Protein AF-A0A5N5J710-F1 (afdb_monomer_lite)

Foldseek 3Di:
DAEEEFEPQAAWDDPDDDDPDPTQHDLNVLLQLVVQQDAQYEYEYEDQDPVPGDDPPRRGDHNYDYHYAYDDPPDPCRVVVRQVVCVVVVNPDHRYYHPRDDDPDPDDDDPPQVPPLVPDLPAFDEAEDLAQEFHPVSVVVCVVVVHPGGPHYSNQSSVLQVVCVVVADSPDPNGRYFYYYSNRHTDDD

pLDDT: mean 79.2, std 17.06, range [38.62, 97.88]

Secondary structure (DSSP, 8-state):
-EEEEEETTT--S-SS--SS-S----HHHHHHHHHHTSSSEEEEEEES-GGG---TTS---TT-EEEEEE--TT-SSHHHHHHHHHHHTT----SEEE-------TT-----THHHHHS-TT----EEE--SBSSHHHHHHHHHHT-SS-SB-HHHHHHHHHHHHHH--TTSTTSSS-EEETTS-B---

Sequence (189 aa):
MTNVLITGANRGASLVPMSDAANLTGLGRGFTEAFLARPNHTVIAAVRDPSAASFSSLPVATGTRLVVVKTDSTSATDAFEAVKTLQDDGITKLDIVIANAATNKINERVDAIKRAGDDGCWLTAFVVDPGFIQTDMGQVGADFLGIEKPPVLVKDAVAGILKMVDRASRTTEEGTHGFFRYTGERIMF

Radius of gyration: 16.88 Å; chains: 1; bounding box: 43×40×45 Å

Structure (mmCIF, N/CA/C/O backbone):
data_AF-A0A5N5J710-F1
#
_entry.id   AF-A0A5N5J710-F1
#
loop_
_atom_site.group_PDB
_atom_site.id
_atom_site.type_symbol
_atom_site.label_atom_id
_atom_site.label_alt_id
_atom_site.label_comp_id
_atom_site.label_asym_id
_atom_site.label_entity_id
_atom_site.label_seq_id
_atom_site.pdbx_PDB_ins_code
_atom_site.Cartn_x
_atom_site.Cartn_y
_atom_site.Cartn_z
_atom_site.occupancy
_atom_site.B_iso_or_equiv
_atom_site.auth_seq_id
_atom_site.auth_comp_id
_atom_site.auth_asym_id
_atom_site.auth_atom_id
_atom_site.pdbx_PDB_model_num
ATOM 1 N N . MET A 1 1 ? -15.098 -5.922 8.909 1.00 89.25 1 MET A N 1
ATOM 2 C CA . MET A 1 1 ? -14.381 -4.741 8.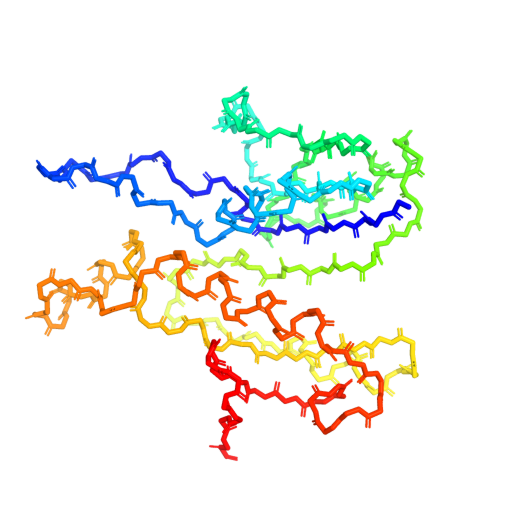398 1.00 89.25 1 MET A CA 1
ATOM 3 C C . MET A 1 1 ? -12.899 -5.034 8.520 1.00 89.25 1 MET A C 1
ATOM 5 O O . MET A 1 1 ? -12.478 -5.334 9.632 1.00 89.25 1 MET A O 1
ATOM 9 N N . THR A 1 2 ? -12.163 -5.018 7.411 1.00 95.94 2 THR A N 1
ATOM 10 C CA . THR A 1 2 ? -10.707 -5.248 7.382 1.00 95.94 2 THR A CA 1
ATOM 11 C C . THR A 1 2 ? -9.989 -3.913 7.216 1.00 95.94 2 THR A C 1
ATOM 13 O O . THR A 1 2 ? -10.276 -3.186 6.267 1.00 95.94 2 THR A O 1
ATOM 16 N N . ASN A 1 3 ? -9.067 -3.581 8.115 1.00 96.06 3 ASN A N 1
ATOM 17 C CA . ASN A 1 3 ? -8.318 -2.327 8.100 1.00 96.06 3 ASN A CA 1
ATOM 18 C C . ASN A 1 3 ? -6.945 -2.541 7.452 1.00 96.06 3 ASN A C 1
ATOM 20 O O . ASN A 1 3 ? -6.121 -3.298 7.970 1.00 96.06 3 ASN A O 1
ATOM 24 N N . VAL A 1 4 ? -6.699 -1.869 6.328 1.00 96.44 4 VAL A N 1
ATOM 25 C CA . VAL A 1 4 ? -5.491 -2.048 5.512 1.00 96.44 4 VAL A CA 1
ATOM 26 C C . VAL A 1 4 ? -4.732 -0.733 5.425 1.00 96.44 4 VAL A C 1
ATOM 28 O O . VAL A 1 4 ? -5.239 0.225 4.850 1.00 96.44 4 VAL A O 1
ATOM 31 N N . LEU A 1 5 ? -3.511 -0.688 5.955 1.00 94.81 5 LEU A N 1
ATOM 32 C CA . LEU A 1 5 ? -2.607 0.455 5.827 1.00 94.81 5 LEU A CA 1
ATOM 33 C C . LEU A 1 5 ? -1.643 0.249 4.660 1.00 94.81 5 LEU A C 1
ATOM 35 O O . LEU A 1 5 ? -0.940 -0.757 4.604 1.00 94.81 5 LEU A O 1
ATOM 39 N N . ILE A 1 6 ? -1.569 1.225 3.757 1.00 93.69 6 ILE A N 1
ATOM 40 C CA . ILE A 1 6 ? -0.670 1.208 2.598 1.00 93.69 6 ILE A CA 1
ATOM 41 C C . ILE A 1 6 ? 0.178 2.475 2.630 1.00 93.69 6 ILE A C 1
ATOM 43 O O . ILE A 1 6 ? -0.353 3.584 2.538 1.00 93.69 6 ILE A O 1
ATOM 47 N N . THR A 1 7 ? 1.500 2.330 2.736 1.00 90.31 7 THR A N 1
ATOM 48 C CA . THR A 1 7 ? 2.421 3.475 2.699 1.00 90.31 7 THR A CA 1
ATOM 49 C C . THR A 1 7 ? 2.853 3.810 1.270 1.00 90.31 7 THR A C 1
ATOM 51 O O . THR A 1 7 ? 3.017 2.938 0.411 1.00 90.31 7 THR A O 1
ATOM 54 N N . GLY A 1 8 ? 3.031 5.103 0.982 1.00 85.94 8 GLY A N 1
ATOM 55 C CA . GLY A 1 8 ? 3.387 5.560 -0.365 1.00 85.94 8 GLY A CA 1
ATOM 56 C C . GLY A 1 8 ? 2.234 5.403 -1.362 1.00 85.94 8 GLY A C 1
ATOM 57 O O . GLY A 1 8 ? 2.470 5.187 -2.549 1.00 85.94 8 GLY A O 1
ATOM 58 N N . ALA A 1 9 ? 0.995 5.519 -0.878 1.00 83.19 9 ALA A N 1
ATOM 59 C CA . ALA A 1 9 ? -0.236 5.180 -1.596 1.00 83.19 9 ALA A CA 1
ATOM 60 C C . ALA A 1 9 ? -0.573 6.075 -2.810 1.00 83.19 9 ALA A C 1
ATOM 62 O O . ALA A 1 9 ? -1.519 5.785 -3.531 1.00 83.19 9 ALA A O 1
ATOM 63 N N . ASN A 1 10 ? 0.171 7.163 -3.051 1.00 73.94 10 ASN A N 1
ATOM 64 C CA . ASN A 1 10 ? -0.193 8.197 -4.036 1.00 73.94 10 ASN A CA 1
ATOM 65 C C . ASN A 1 10 ? 0.856 8.463 -5.136 1.00 73.94 10 ASN A C 1
ATOM 67 O O . ASN A 1 10 ? 0.683 9.384 -5.929 1.00 73.94 10 ASN A O 1
ATOM 71 N N . ARG A 1 11 ? 1.963 7.710 -5.236 1.00 66.00 11 ARG A N 1
ATOM 72 C CA . ARG A 1 11 ? 2.860 7.910 -6.396 1.00 66.00 11 ARG A CA 1
ATOM 73 C C . ARG A 1 11 ? 2.144 7.465 -7.680 1.00 66.00 11 ARG A C 1
ATOM 75 O O . ARG A 1 11 ? 1.718 6.317 -7.756 1.00 66.00 11 ARG A O 1
ATOM 82 N N . GLY A 1 12 ? 1.980 8.375 -8.647 1.00 54.59 12 GLY A N 1
ATOM 83 C CA . GLY A 1 12 ? 1.257 8.115 -9.904 1.00 54.59 12 GLY A CA 1
ATOM 84 C C . GLY A 1 12 ? 0.683 9.333 -10.655 1.00 54.59 12 GLY A C 1
ATOM 85 O O . GLY A 1 12 ? -0.070 9.133 -11.600 1.00 54.59 12 GLY A O 1
ATOM 86 N N . ALA A 1 13 ? 1.005 10.578 -10.278 1.00 46.03 13 ALA A N 1
ATOM 87 C CA . ALA A 1 13 ? 0.863 11.737 -11.170 1.00 46.03 13 ALA A CA 1
ATOM 88 C C . ALA A 1 13 ? 2.276 12.157 -11.617 1.00 46.03 13 ALA A C 1
ATOM 90 O O . ALA A 1 13 ? 3.119 12.460 -10.777 1.00 46.03 13 ALA A O 1
ATOM 91 N N . SER A 1 14 ? 2.530 12.045 -12.921 1.00 42.53 14 SER A N 1
ATOM 92 C CA . SER A 1 14 ? 3.841 11.938 -13.583 1.00 42.53 14 SER A CA 1
ATOM 93 C C . SER A 1 14 ? 4.895 13.021 -13.254 1.00 42.53 14 SER A C 1
ATOM 95 O O . SER A 1 14 ? 4.561 14.196 -13.108 1.00 42.53 14 SER A O 1
ATOM 97 N N . LEU A 1 15 ? 6.183 12.629 -13.253 1.00 39.28 15 LEU A N 1
ATOM 98 C CA . LEU A 1 15 ? 7.347 13.524 -13.415 1.00 39.28 15 LEU A CA 1
ATOM 99 C C . LEU A 1 15 ? 8.063 13.386 -14.779 1.00 39.28 15 LEU A C 1
ATOM 101 O O . LEU A 1 15 ? 9.091 14.029 -14.982 1.00 39.28 15 LEU A O 1
ATOM 105 N N . VAL A 1 16 ? 7.538 12.605 -15.733 1.00 38.66 16 VAL A N 1
ATOM 106 C CA . VAL A 1 16 ? 8.089 12.508 -17.099 1.00 38.66 16 VAL A CA 1
ATOM 107 C C . VAL A 1 16 ? 6.969 12.440 -18.154 1.00 38.66 16 VAL A C 1
ATOM 109 O O . VAL A 1 16 ? 6.110 11.555 -18.094 1.00 38.66 16 VAL A O 1
ATOM 112 N N . PRO A 1 17 ? 6.950 13.334 -19.157 1.00 38.62 17 PRO A N 1
ATOM 113 C CA . PRO A 1 17 ? 6.067 13.182 -20.306 1.00 38.62 17 PRO A CA 1
ATOM 114 C C . PRO A 1 17 ? 6.571 12.022 -21.181 1.00 38.62 17 PRO A C 1
ATOM 116 O O . PRO A 1 17 ? 7.600 12.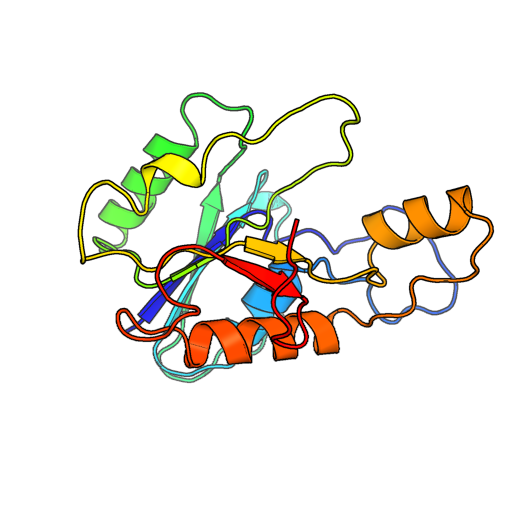142 -21.838 1.00 38.62 17 PRO A O 1
ATOM 119 N N . MET A 1 18 ? 5.855 10.896 -21.194 1.00 44.56 18 MET A N 1
ATOM 120 C CA . MET A 1 18 ? 6.059 9.806 -22.157 1.00 44.56 18 MET A CA 1
ATOM 121 C C . MET A 1 18 ? 4.813 9.646 -23.033 1.00 44.56 18 MET A C 1
ATOM 123 O O . MET A 1 18 ? 3.683 9.792 -22.568 1.00 44.56 18 MET A O 1
ATOM 127 N N . SER A 1 19 ? 5.041 9.385 -24.319 1.00 41.41 19 SER A N 1
ATOM 128 C CA . SER A 1 19 ? 4.077 9.501 -25.419 1.00 41.41 19 SER A CA 1
ATOM 129 C C . SER A 1 19 ? 3.026 8.390 -25.523 1.00 41.41 19 SER A C 1
ATOM 131 O O . SER A 1 19 ? 2.138 8.520 -26.354 1.00 41.41 19 SER A O 1
ATOM 133 N N . ASP A 1 20 ? 3.058 7.362 -24.671 1.00 45.53 20 ASP A N 1
ATOM 134 C CA . ASP A 1 20 ? 2.108 6.236 -24.706 1.00 45.53 20 ASP A CA 1
ATOM 135 C C . ASP A 1 20 ? 1.438 6.027 -23.339 1.00 45.53 20 ASP A C 1
ATOM 137 O O . ASP A 1 20 ? 1.622 5.021 -22.654 1.00 45.53 20 ASP A O 1
ATOM 141 N N . ALA A 1 21 ? 0.675 7.039 -22.918 1.00 42.62 21 ALA A N 1
ATOM 142 C CA . ALA A 1 21 ? 0.003 7.140 -21.627 1.00 42.62 21 ALA A CA 1
ATOM 143 C C . ALA A 1 21 ? -0.981 5.985 -21.332 1.00 42.62 21 ALA A C 1
ATOM 145 O O . ALA A 1 21 ? -2.194 6.111 -21.486 1.00 42.62 21 ALA A O 1
ATOM 146 N N . ALA A 1 22 ? -0.465 4.889 -20.783 1.00 41.59 22 ALA A N 1
ATOM 147 C CA . ALA A 1 22 ? -1.187 4.047 -19.840 1.00 41.59 22 ALA A CA 1
ATOM 148 C C . ALA A 1 22 ? -0.554 4.255 -18.455 1.00 41.59 22 ALA A C 1
ATOM 150 O O . ALA A 1 22 ? 0.338 3.512 -18.065 1.00 41.59 22 ALA A O 1
ATOM 151 N N . ASN A 1 23 ? -0.969 5.337 -17.779 1.00 50.22 23 ASN A N 1
ATOM 152 C CA . ASN A 1 23 ? -0.710 5.704 -16.376 1.00 50.22 23 ASN A CA 1
ATOM 153 C C . ASN A 1 23 ? 0.284 4.796 -15.625 1.00 50.22 23 ASN A C 1
ATOM 155 O O . ASN A 1 23 ? -0.103 3.734 -15.132 1.00 50.22 23 ASN A O 1
ATOM 159 N N . LEU A 1 24 ? 1.540 5.236 -15.472 1.00 51.75 24 LEU A N 1
ATOM 160 C CA . LEU A 1 24 ? 2.498 4.583 -14.575 1.00 51.75 24 LEU A CA 1
ATOM 161 C C . LEU A 1 24 ? 2.084 4.823 -13.116 1.00 51.75 24 LEU A C 1
ATOM 163 O O . LEU A 1 24 ? 2.560 5.715 -12.419 1.00 51.75 24 LEU A O 1
ATOM 167 N N . THR A 1 25 ? 1.133 4.018 -12.663 1.00 64.12 25 THR A N 1
ATOM 168 C CA . THR A 1 25 ? 0.662 3.959 -11.286 1.00 64.12 25 THR A CA 1
ATOM 169 C C . THR A 1 25 ? 1.764 3.358 -10.413 1.00 64.12 25 THR A C 1
ATOM 171 O O . THR A 1 25 ? 2.248 2.261 -10.676 1.00 64.12 25 THR A O 1
ATOM 174 N N . GLY A 1 26 ? 2.185 4.039 -9.348 1.00 81.56 26 GLY A N 1
ATOM 175 C CA . GLY A 1 26 ? 3.086 3.439 -8.365 1.00 81.56 26 GLY A CA 1
ATOM 176 C C . GLY A 1 26 ? 2.414 2.257 -7.661 1.00 81.56 26 GLY A C 1
ATOM 177 O O . GLY A 1 26 ? 1.199 2.259 -7.462 1.00 81.56 26 GLY A O 1
ATOM 178 N N . LEU A 1 27 ? 3.201 1.266 -7.230 1.00 86.75 27 LEU A N 1
ATOM 179 C CA . LEU A 1 27 ? 2.693 0.067 -6.544 1.00 86.75 27 LEU A CA 1
ATOM 180 C C . LEU A 1 27 ? 1.727 0.390 -5.397 1.00 86.75 27 LEU A C 1
ATOM 182 O O . LEU A 1 27 ? 0.668 -0.222 -5.299 1.00 86.75 27 LEU A O 1
ATOM 186 N N . GLY A 1 28 ? 2.055 1.390 -4.572 1.00 89.56 28 GLY A N 1
ATOM 187 C CA . GLY A 1 28 ? 1.202 1.834 -3.467 1.00 89.56 28 GLY A CA 1
ATOM 188 C C . GLY A 1 28 ? -0.206 2.220 -3.920 1.00 89.56 28 GLY A C 1
ATOM 189 O O . GLY A 1 28 ? -1.179 1.774 -3.320 1.00 89.56 28 GLY A O 1
ATOM 190 N N . ARG A 1 29 ? -0.326 2.972 -5.020 1.00 89.69 29 ARG A N 1
ATOM 191 C CA . ARG A 1 29 ? -1.627 3.332 -5.594 1.00 89.69 29 ARG A CA 1
ATOM 192 C C . ARG A 1 29 ? -2.336 2.114 -6.184 1.00 89.69 29 ARG A C 1
ATOM 194 O O . ARG A 1 29 ? -3.534 1.965 -5.971 1.00 89.69 29 ARG A O 1
ATOM 201 N N . GLY A 1 30 ? -1.603 1.212 -6.838 1.00 89.56 30 GLY A N 1
ATOM 202 C CA . GLY A 1 30 ? -2.154 -0.053 -7.333 1.00 89.56 30 GLY A CA 1
ATOM 203 C C . GLY A 1 30 ? -2.751 -0.922 -6.217 1.00 89.56 30 GLY A C 1
ATOM 204 O O . GLY A 1 30 ? -3.840 -1.469 -6.379 1.00 89.56 30 GLY A O 1
ATOM 205 N N . PHE A 1 31 ? -2.100 -0.993 -5.051 1.00 92.62 31 PHE A N 1
ATOM 206 C CA . PHE A 1 31 ? -2.674 -1.651 -3.874 1.00 92.62 31 PHE A CA 1
ATOM 207 C C . PHE A 1 31 ? -3.915 -0.922 -3.356 1.00 92.62 31 PHE A C 1
ATOM 209 O O . PHE A 1 31 ? -4.913 -1.574 -3.055 1.00 92.62 31 PHE A O 1
ATOM 216 N N . THR A 1 32 ? -3.887 0.413 -3.273 1.00 93.25 32 THR A N 1
ATOM 217 C CA . THR A 1 32 ? -5.047 1.205 -2.833 1.00 93.25 32 THR A CA 1
ATOM 218 C C . THR A 1 32 ? -6.257 0.955 -3.730 1.00 93.25 32 THR A C 1
ATOM 220 O O . THR A 1 32 ? -7.332 0.651 -3.221 1.00 93.25 32 THR A O 1
ATOM 223 N N . GLU A 1 33 ? -6.076 0.997 -5.050 1.00 92.31 33 GLU A N 1
ATOM 224 C CA . GLU A 1 33 ? -7.113 0.687 -6.039 1.00 92.31 33 GLU A CA 1
ATOM 225 C C . GLU A 1 33 ? -7.668 -0.731 -5.850 1.00 92.31 33 GLU A C 1
ATOM 227 O O . GLU A 1 33 ? -8.883 -0.927 -5.774 1.00 92.31 33 GLU A O 1
ATOM 232 N N . ALA A 1 34 ? -6.785 -1.720 -5.696 1.00 92.81 34 ALA A N 1
ATOM 233 C CA . ALA A 1 34 ? -7.185 -3.111 -5.537 1.00 92.81 34 ALA A CA 1
ATOM 234 C C . ALA A 1 34 ? -7.969 -3.374 -4.240 1.00 92.81 34 ALA A C 1
ATOM 236 O O . ALA A 1 34 ? -8.928 -4.145 -4.262 1.00 92.81 34 ALA A O 1
ATOM 237 N N . PHE A 1 35 ? -7.600 -2.746 -3.118 1.00 95.50 35 PHE A N 1
ATOM 238 C CA . PHE A 1 35 ? -8.342 -2.898 -1.862 1.00 95.50 35 PHE A CA 1
ATOM 239 C C . PHE A 1 35 ? -9.644 -2.093 -1.835 1.00 95.50 35 PHE A C 1
ATOM 241 O O . PHE A 1 35 ? -10.618 -2.573 -1.260 1.00 95.50 35 PHE A O 1
ATOM 248 N N . LEU A 1 36 ? -9.710 -0.923 -2.483 1.00 95.56 36 LEU A N 1
ATOM 249 C CA . LEU A 1 36 ? -10.962 -0.161 -2.602 1.00 95.56 36 LEU A CA 1
ATOM 250 C C . LEU A 1 36 ? -12.023 -0.920 -3.407 1.00 95.56 36 LEU A C 1
ATOM 252 O O . LEU A 1 36 ? -13.211 -0.832 -3.096 1.00 95.56 36 LEU A O 1
ATOM 256 N N . ALA A 1 37 ? -11.596 -1.723 -4.383 1.00 95.25 37 ALA A N 1
ATOM 257 C CA . ALA A 1 37 ? -12.470 -2.598 -5.157 1.00 95.25 37 ALA A CA 1
ATOM 258 C C . ALA A 1 37 ? -12.977 -3.837 -4.381 1.00 95.25 37 ALA A C 1
ATOM 260 O O . ALA A 1 37 ? -13.844 -4.554 -4.881 1.00 95.25 37 ALA A O 1
ATOM 261 N N . ARG A 1 38 ? -12.474 -4.110 -3.166 1.00 95.50 38 ARG A N 1
ATOM 262 C CA . ARG A 1 38 ? -12.932 -5.221 -2.309 1.00 95.50 38 ARG A CA 1
ATOM 263 C C . ARG A 1 38 ? -13.973 -4.714 -1.302 1.00 95.50 38 ARG A C 1
ATOM 265 O O . ARG A 1 38 ? -13.745 -3.668 -0.702 1.00 95.50 38 ARG A O 1
ATOM 272 N N . PRO A 1 39 ? -15.092 -5.423 -1.058 1.00 97.69 39 PRO A N 1
ATOM 273 C CA . PRO A 1 39 ? -16.131 -4.980 -0.121 1.00 97.69 39 PRO A CA 1
ATOM 274 C C . PRO A 1 39 ? -15.684 -5.083 1.345 1.00 97.69 39 PRO A C 1
ATOM 276 O O . PRO A 1 39 ? -14.865 -5.935 1.679 1.00 97.69 39 PRO A O 1
ATOM 279 N N . ASN A 1 40 ? -16.270 -4.282 2.238 1.00 97.44 40 ASN A N 1
ATOM 280 C CA . ASN A 1 40 ? -16.044 -4.314 3.696 1.00 97.44 40 ASN A CA 1
ATOM 281 C C . ASN A 1 40 ? -14.598 -4.028 4.167 1.00 97.44 40 ASN A C 1
ATOM 283 O O . ASN A 1 40 ? -14.126 -4.649 5.133 1.00 97.44 40 ASN A O 1
ATOM 287 N N . HIS A 1 41 ? -13.910 -3.087 3.515 1.00 97.31 41 HIS A N 1
ATOM 288 C CA . HIS A 1 41 ? -12.558 -2.650 3.880 1.00 97.31 41 HIS A CA 1
ATOM 289 C C . HIS A 1 41 ? -12.508 -1.189 4.358 1.00 97.31 41 HIS A C 1
ATOM 291 O O . HIS A 1 41 ? -13.173 -0.306 3.825 1.00 97.31 41 HIS A O 1
ATOM 297 N N . THR A 1 42 ? -11.641 -0.905 5.325 1.00 97.88 42 THR A N 1
ATOM 298 C CA . THR A 1 42 ? -11.134 0.450 5.559 1.00 97.88 42 THR A CA 1
ATOM 299 C C . THR A 1 42 ? -9.752 0.524 4.927 1.00 97.88 42 THR A C 1
ATOM 301 O O . THR A 1 42 ? -8.808 -0.080 5.439 1.00 97.88 42 THR A O 1
ATOM 304 N N . VAL A 1 43 ? -9.622 1.231 3.806 1.00 97.06 43 VAL A N 1
ATOM 305 C CA . VAL A 1 43 ? -8.332 1.425 3.134 1.00 97.06 43 VAL A CA 1
ATOM 306 C C . VAL A 1 43 ? -7.708 2.707 3.658 1.00 97.06 43 VAL A C 1
ATOM 308 O O . VAL A 1 43 ? -8.278 3.781 3.503 1.00 97.06 43 VAL A O 1
ATOM 311 N N . ILE A 1 44 ? -6.545 2.596 4.287 1.00 96.50 44 ILE A N 1
ATOM 312 C CA . ILE A 1 44 ? -5.804 3.712 4.865 1.00 96.50 44 ILE A CA 1
ATOM 313 C C . ILE A 1 44 ? -4.628 4.021 3.938 1.00 96.50 44 ILE A C 1
ATOM 315 O O . ILE A 1 44 ? -3.641 3.283 3.884 1.00 96.50 44 ILE A O 1
ATOM 319 N N . ALA A 1 45 ? -4.743 5.109 3.183 1.00 94.12 45 ALA A N 1
ATOM 320 C CA . ALA A 1 45 ? -3.719 5.585 2.267 1.00 94.12 45 ALA A CA 1
ATOM 321 C C . ALA A 1 45 ? -2.784 6.564 2.990 1.00 94.12 45 ALA A C 1
ATOM 323 O O . ALA A 1 45 ? -3.129 7.729 3.198 1.00 94.12 45 ALA A O 1
ATOM 324 N N . ALA A 1 46 ? -1.590 6.097 3.357 1.00 92.56 46 ALA A N 1
ATOM 325 C CA . ALA A 1 46 ? -0.558 6.935 3.956 1.00 92.56 46 ALA A CA 1
ATOM 326 C C . ALA A 1 46 ? 0.289 7.621 2.871 1.00 92.56 46 ALA A C 1
ATOM 328 O O . ALA A 1 46 ? 0.933 6.968 2.036 1.00 92.56 46 ALA A O 1
ATOM 329 N N . VAL A 1 47 ? 0.275 8.955 2.878 1.00 90.50 47 VAL A N 1
ATOM 330 C CA . VAL A 1 47 ? 0.866 9.816 1.841 1.00 90.50 47 VAL A CA 1
ATOM 331 C C . VAL A 1 47 ? 1.632 10.983 2.473 1.00 90.50 47 VAL A C 1
ATOM 333 O O . VAL A 1 47 ? 1.249 11.483 3.524 1.00 90.50 47 VAL A O 1
ATOM 336 N N . ARG A 1 48 ? 2.708 11.463 1.836 1.00 87.44 48 ARG A N 1
ATOM 337 C CA . ARG A 1 48 ? 3.519 12.580 2.380 1.00 87.44 48 ARG A CA 1
ATOM 338 C C . ARG A 1 48 ? 2.763 13.909 2.410 1.00 87.44 48 ARG A C 1
ATOM 340 O O . ARG A 1 48 ? 2.901 14.695 3.350 1.00 87.44 48 ARG A O 1
ATOM 347 N N . ASP A 1 49 ? 1.963 14.132 1.373 1.00 86.19 49 ASP A N 1
ATOM 348 C CA . ASP A 1 49 ? 1.118 15.307 1.207 1.00 86.19 49 ASP A CA 1
ATOM 349 C C . ASP A 1 49 ? -0.309 14.868 0.839 1.00 86.19 49 ASP A C 1
ATOM 351 O O . ASP A 1 49 ? -0.559 14.494 -0.312 1.00 86.19 49 ASP A O 1
ATOM 355 N N . PRO A 1 50 ? -1.239 14.870 1.811 1.00 86.75 50 PRO A N 1
ATOM 356 C CA . PRO A 1 50 ? -2.644 14.560 1.568 1.00 86.75 50 PRO A CA 1
ATOM 357 C C . PRO A 1 50 ? -3.334 15.518 0.595 1.00 86.75 50 PRO A C 1
ATOM 359 O O . PRO A 1 50 ? -4.266 15.103 -0.085 1.00 86.75 50 PRO A O 1
ATOM 362 N N . SER A 1 51 ? -2.882 16.774 0.493 1.00 83.25 51 SER A N 1
ATOM 363 C CA . SER A 1 51 ? -3.513 17.773 -0.380 1.00 83.25 51 SER A CA 1
ATOM 364 C C . SER A 1 51 ? -3.245 17.512 -1.866 1.00 83.25 51 SER A C 1
ATOM 366 O O . SER A 1 51 ? -4.084 17.808 -2.713 1.00 83.25 51 SER A O 1
ATOM 368 N N . ALA A 1 52 ? -2.109 16.881 -2.172 1.00 78.00 52 ALA A N 1
ATOM 369 C CA . ALA A 1 52 ? -1.735 16.441 -3.512 1.00 78.00 52 ALA A CA 1
ATOM 370 C C . ALA A 1 52 ? -2.241 15.022 -3.850 1.00 78.00 52 ALA A C 1
ATOM 372 O O . ALA A 1 52 ? -1.940 14.494 -4.925 1.00 78.00 52 ALA A O 1
ATOM 373 N N . ALA A 1 53 ? -2.961 14.363 -2.936 1.00 78.62 53 ALA A N 1
ATOM 374 C CA . ALA A 1 53 ? -3.468 13.015 -3.144 1.00 78.62 53 ALA A CA 1
ATOM 375 C C . ALA A 1 53 ? -4.861 13.018 -3.767 1.00 78.62 53 ALA A C 1
ATOM 377 O O . ALA A 1 53 ? -5.787 13.642 -3.256 1.00 78.62 53 ALA A O 1
ATOM 378 N N . SER A 1 54 ? -5.014 12.291 -4.877 1.00 82.19 54 SER A N 1
ATOM 379 C CA . SER A 1 54 ? -6.282 12.209 -5.601 1.00 82.19 54 SER A CA 1
ATOM 380 C C . SER A 1 54 ? -6.710 10.761 -5.794 1.00 82.19 54 SER A C 1
ATOM 382 O O . SER A 1 54 ? -6.090 9.999 -6.538 1.00 82.19 54 SER A O 1
ATOM 384 N N . PHE A 1 55 ? -7.804 10.413 -5.117 1.00 82.69 55 PHE A N 1
ATOM 385 C CA . PHE A 1 55 ? -8.444 9.096 -5.146 1.00 82.69 55 PHE A CA 1
ATOM 386 C C . PHE A 1 55 ? -9.928 9.169 -5.542 1.00 82.69 55 PHE A C 1
ATOM 388 O O . PHE A 1 55 ? -10.616 8.154 -5.549 1.00 82.69 55 PHE A O 1
ATOM 395 N N . SER A 1 56 ? -10.441 10.363 -5.860 1.00 78.88 56 SER A N 1
ATOM 396 C CA . SER A 1 56 ? -11.874 10.623 -6.071 1.00 78.88 56 SER A CA 1
ATOM 397 C C . SER A 1 56 ? -12.478 9.886 -7.268 1.00 78.88 56 SER A C 1
ATOM 399 O O . SER A 1 56 ? -13.688 9.692 -7.315 1.00 78.88 56 SER A O 1
ATOM 401 N N . SER A 1 57 ? -11.652 9.465 -8.226 1.00 82.00 57 SER A N 1
ATOM 402 C CA . SER A 1 57 ? -12.074 8.701 -9.401 1.00 82.00 57 SER A CA 1
ATOM 403 C C . SER A 1 57 ? -12.030 7.184 -9.209 1.00 82.00 57 SER A C 1
ATOM 405 O O . SER A 1 57 ? -12.392 6.452 -10.130 1.00 82.00 57 SER A O 1
ATOM 407 N N . LEU A 1 58 ? -11.565 6.692 -8.055 1.00 85.06 58 LEU A N 1
ATOM 408 C CA . LEU A 1 58 ? -11.415 5.259 -7.835 1.00 85.06 58 LEU A CA 1
ATOM 409 C C . LEU A 1 58 ? -12.758 4.610 -7.484 1.00 85.06 58 LEU A C 1
ATOM 411 O O . LEU A 1 58 ? -13.493 5.139 -6.647 1.00 85.06 58 LEU A O 1
ATOM 415 N N . PRO A 1 59 ? -13.085 3.447 -8.077 1.00 88.50 59 PRO A N 1
ATOM 416 C CA . PRO A 1 59 ? -14.267 2.700 -7.685 1.00 88.50 59 PRO A CA 1
ATOM 417 C C . PRO A 1 59 ? -14.112 2.207 -6.243 1.00 88.50 59 PRO A C 1
ATOM 419 O O . PRO A 1 59 ? -13.082 1.644 -5.871 1.00 88.50 59 PRO A O 1
ATOM 422 N N . VAL A 1 60 ? -15.160 2.393 -5.443 1.00 95.50 60 VAL A N 1
ATOM 423 C CA . VAL A 1 60 ? -15.216 1.933 -4.053 1.00 95.50 60 VAL A CA 1
ATOM 424 C C . VAL A 1 60 ? -16.342 0.918 -3.922 1.00 95.50 60 VAL A C 1
ATOM 426 O O . VAL A 1 60 ? -17.497 1.207 -4.234 1.00 95.50 60 VAL A O 1
ATOM 429 N N . ALA A 1 61 ? -16.000 -0.292 -3.491 1.00 97.00 61 ALA A N 1
ATOM 430 C CA . ALA A 1 61 ? -16.960 -1.366 -3.294 1.00 97.00 61 ALA A CA 1
ATOM 431 C C . ALA A 1 61 ? -17.872 -1.112 -2.083 1.00 97.00 61 ALA A C 1
ATOM 433 O O . ALA A 1 61 ? -17.586 -0.314 -1.190 1.00 97.00 61 ALA A O 1
ATOM 434 N N . THR A 1 62 ? -18.990 -1.833 -2.028 1.00 97.81 62 THR A N 1
ATOM 435 C CA . THR A 1 62 ? -19.963 -1.712 -0.940 1.00 97.81 62 THR A CA 1
ATOM 436 C C . THR A 1 62 ? -19.332 -1.991 0.425 1.00 97.81 62 THR A C 1
ATOM 438 O O . THR A 1 62 ? -18.600 -2.966 0.607 1.00 97.81 62 THR A O 1
ATOM 441 N N . GLY A 1 63 ? -19.642 -1.134 1.401 1.00 96.88 63 GLY A N 1
ATOM 442 C CA . GLY A 1 63 ? -19.116 -1.250 2.762 1.00 96.88 63 GLY A CA 1
ATOM 443 C C . GLY A 1 63 ? -17.633 -0.895 2.891 1.00 96.88 63 GLY A C 1
ATOM 444 O O . GLY A 1 63 ? -17.072 -1.098 3.965 1.00 96.88 63 GLY A O 1
ATOM 445 N N . THR A 1 64 ? -17.002 -0.379 1.832 1.00 97.81 64 THR A N 1
ATOM 446 C CA . THR A 1 64 ? -15.600 0.044 1.835 1.00 97.81 64 THR A CA 1
ATOM 447 C C . THR A 1 64 ? -15.483 1.558 1.899 1.00 97.81 64 THR A C 1
ATOM 449 O O . THR A 1 64 ? -16.307 2.279 1.339 1.00 97.81 64 THR A O 1
ATOM 452 N N . ARG A 1 65 ? -14.462 2.055 2.601 1.00 95.88 65 ARG A N 1
ATOM 453 C CA . ARG A 1 65 ? -14.134 3.484 2.640 1.00 95.88 65 ARG A CA 1
ATOM 454 C C . ARG A 1 65 ? -12.633 3.719 2.553 1.00 95.88 65 ARG A C 1
ATOM 456 O O . ARG A 1 65 ? -11.839 2.848 2.908 1.00 95.88 65 ARG A O 1
ATOM 463 N N . LEU A 1 66 ? -12.275 4.924 2.129 1.00 95.25 66 LEU A N 1
ATOM 464 C CA . LEU A 1 66 ? -10.908 5.424 2.101 1.00 95.25 66 LEU A CA 1
ATOM 465 C C . LEU A 1 66 ? -10.680 6.399 3.261 1.00 95.25 66 LEU A C 1
ATOM 467 O O . LEU A 1 66 ? -11.486 7.301 3.470 1.00 95.25 66 LEU A O 1
ATOM 471 N N . VAL A 1 67 ? -9.556 6.253 3.955 1.00 94.81 67 VAL A N 1
ATOM 472 C CA . VAL A 1 67 ? -9.025 7.220 4.922 1.00 94.81 67 VAL A CA 1
ATOM 473 C C . VAL A 1 67 ? -7.637 7.626 4.442 1.00 94.81 67 VAL A C 1
ATOM 475 O O . VAL A 1 67 ? -6.791 6.770 4.195 1.00 94.81 67 VAL A O 1
ATOM 478 N N . VAL A 1 68 ? -7.388 8.923 4.275 1.00 93.56 68 VAL A N 1
ATOM 479 C CA . VAL A 1 68 ? -6.072 9.432 3.864 1.00 93.56 68 VAL A CA 1
ATOM 480 C C . VAL A 1 68 ? -5.379 10.005 5.089 1.00 93.56 68 VAL A C 1
ATOM 482 O O . VAL A 1 68 ? -5.940 10.862 5.766 1.00 93.56 68 VAL A O 1
ATOM 485 N N . VAL A 1 69 ? -4.161 9.545 5.364 1.00 93.38 69 VAL A N 1
ATOM 486 C CA . VAL A 1 69 ? -3.353 10.031 6.488 1.00 93.38 69 VAL A CA 1
ATOM 487 C C . VAL A 1 69 ? -2.017 10.555 5.995 1.00 93.38 69 VAL A C 1
ATOM 489 O O . VAL A 1 69 ? -1.437 10.043 5.031 1.00 93.38 69 VAL A O 1
ATOM 492 N N . LYS A 1 70 ? -1.517 11.591 6.667 1.00 91.69 70 LYS A N 1
ATOM 493 C CA . LYS A 1 70 ? -0.174 12.094 6.413 1.00 91.69 70 LYS A CA 1
ATOM 494 C C . LYS A 1 70 ? 0.843 11.120 7.000 1.00 91.69 70 LYS A C 1
ATOM 496 O O . LYS A 1 70 ? 0.740 10.736 8.161 1.00 91.69 70 LYS A O 1
ATOM 501 N N . THR A 1 71 ? 1.836 10.732 6.214 1.00 86.56 71 THR A N 1
ATOM 502 C CA . THR A 1 71 ? 3.026 10.051 6.724 1.00 86.56 71 THR A CA 1
ATOM 503 C C . THR A 1 71 ? 4.224 10.358 5.840 1.00 86.56 71 THR A C 1
ATOM 505 O O . THR A 1 71 ? 4.237 10.010 4.656 1.00 86.56 71 THR A O 1
ATOM 508 N N . ASP A 1 72 ? 5.251 10.962 6.429 1.00 82.75 72 ASP A N 1
ATOM 509 C CA . ASP A 1 72 ? 6.603 10.995 5.888 1.00 82.75 72 ASP A CA 1
ATOM 510 C C . ASP A 1 72 ? 7.546 10.161 6.763 1.00 82.75 72 ASP A C 1
ATOM 512 O O . ASP A 1 72 ? 7.675 10.400 7.962 1.00 82.75 72 ASP A O 1
ATOM 516 N N . SER A 1 73 ? 8.230 9.182 6.164 1.00 77.69 73 SER A N 1
ATOM 517 C CA . SER A 1 73 ? 9.174 8.317 6.878 1.00 77.69 73 SER A CA 1
ATOM 518 C C . SER A 1 73 ? 10.405 9.067 7.390 1.00 77.69 73 SER A C 1
ATOM 520 O O . SER A 1 73 ? 11.137 8.527 8.212 1.00 77.69 73 SER A O 1
ATOM 522 N N . THR A 1 74 ? 10.662 10.287 6.906 1.00 79.19 74 THR A N 1
ATOM 523 C CA . THR A 1 74 ? 11.739 11.137 7.434 1.00 79.19 74 THR A CA 1
ATOM 524 C C . THR A 1 74 ? 11.297 12.012 8.608 1.00 79.19 74 THR A C 1
ATOM 526 O O . THR A 1 74 ? 12.133 12.700 9.189 1.00 79.19 74 THR A O 1
ATOM 529 N N . SER A 1 75 ? 10.005 12.030 8.948 1.00 82.31 75 SER A N 1
ATOM 530 C CA . SER A 1 75 ? 9.472 12.787 10.083 1.00 82.31 75 SER A CA 1
ATOM 531 C C . SER A 1 75 ? 9.485 11.945 11.358 1.00 82.31 75 SER A C 1
ATOM 533 O O . SER A 1 75 ? 9.081 10.784 11.359 1.00 82.31 75 SER A O 1
ATOM 535 N N . ALA A 1 76 ? 9.908 12.547 12.470 1.00 82.75 76 ALA A N 1
ATOM 536 C CA . ALA A 1 76 ? 9.909 11.893 13.778 1.00 82.75 76 ALA A CA 1
ATOM 537 C C . ALA A 1 76 ? 8.508 11.803 14.416 1.00 82.75 76 ALA A C 1
ATOM 539 O O . ALA A 1 76 ? 8.319 11.035 15.358 1.00 82.75 76 ALA A O 1
ATOM 540 N N . THR A 1 77 ? 7.536 12.588 13.936 1.00 87.94 77 THR A N 1
ATOM 541 C CA . THR A 1 77 ? 6.218 12.745 14.577 1.00 87.94 77 THR A CA 1
ATOM 542 C C . THR A 1 77 ? 5.068 12.207 13.735 1.00 87.94 77 THR A C 1
ATOM 544 O O . THR A 1 77 ? 4.093 11.718 14.303 1.00 87.94 77 THR A O 1
ATOM 547 N N . ASP A 1 78 ? 5.191 12.223 12.404 1.00 87.62 78 ASP A N 1
ATOM 548 C CA . ASP A 1 78 ? 4.090 11.901 11.485 1.00 87.62 78 ASP A CA 1
ATOM 549 C C . ASP A 1 78 ? 3.455 10.532 11.762 1.00 87.62 78 ASP A C 1
ATOM 551 O O . ASP A 1 78 ? 2.237 10.395 11.709 1.00 87.62 78 ASP A O 1
ATOM 555 N N . ALA A 1 79 ? 4.258 9.511 12.081 1.00 85.94 79 ALA A N 1
ATOM 556 C CA . ALA A 1 79 ? 3.734 8.178 12.378 1.00 85.94 79 ALA A CA 1
ATOM 557 C C . ALA A 1 79 ? 2.839 8.171 13.631 1.00 85.94 79 ALA A C 1
ATOM 559 O O . ALA A 1 79 ? 1.788 7.531 13.636 1.00 85.94 79 ALA A O 1
ATOM 560 N N . PHE A 1 80 ? 3.224 8.906 14.679 1.00 87.00 80 PHE A N 1
ATOM 561 C CA . PHE A 1 80 ? 2.440 9.016 15.912 1.00 87.00 80 PHE A CA 1
ATOM 562 C C . PHE A 1 80 ? 1.162 9.830 15.696 1.00 87.00 80 PHE A C 1
ATOM 564 O O . PHE A 1 80 ? 0.097 9.452 16.182 1.00 87.00 80 PHE A O 1
ATOM 571 N N . GLU A 1 81 ? 1.251 10.919 14.932 1.00 92.06 81 GLU A N 1
ATOM 572 C CA . GLU A 1 81 ? 0.091 11.735 14.567 1.00 92.06 81 GLU A CA 1
ATOM 573 C C . GLU A 1 81 ? -0.897 10.949 13.701 1.00 92.06 81 GLU A C 1
ATOM 575 O O . GLU A 1 81 ? -2.095 10.975 13.974 1.00 92.06 81 GLU A O 1
ATOM 580 N N . ALA A 1 82 ? -0.407 10.169 12.731 1.00 89.69 82 ALA A N 1
ATOM 581 C CA . ALA A 1 82 ? -1.235 9.293 11.911 1.00 89.69 82 ALA A CA 1
ATOM 582 C C . ALA A 1 82 ? -1.972 8.251 12.761 1.00 89.69 82 ALA A C 1
ATOM 584 O O . ALA A 1 82 ? -3.170 8.055 12.577 1.00 89.69 82 ALA A O 1
ATOM 585 N N . VAL A 1 83 ? -1.293 7.619 13.728 1.00 90.38 83 VAL A N 1
ATOM 586 C CA . VAL A 1 83 ? -1.939 6.688 14.670 1.00 90.38 83 VAL A CA 1
ATOM 587 C C . VAL A 1 83 ? -3.052 7.383 15.449 1.00 90.38 83 VAL A C 1
ATOM 589 O O . VAL A 1 83 ? -4.143 6.827 15.560 1.00 90.38 83 VAL A O 1
ATOM 592 N N . LYS A 1 84 ? -2.815 8.604 15.939 1.00 92.38 84 LYS A N 1
ATOM 593 C CA . LYS A 1 84 ? -3.839 9.380 16.644 1.00 92.38 84 LYS A CA 1
ATOM 594 C C . LYS A 1 84 ? -5.040 9.682 15.742 1.00 92.38 84 LYS A C 1
ATOM 596 O O . LYS A 1 84 ? -6.169 9.428 16.140 1.00 92.38 84 LYS A O 1
ATOM 601 N N . THR A 1 85 ? -4.807 10.137 14.510 1.00 93.12 85 THR A N 1
ATOM 602 C CA . THR A 1 85 ? -5.880 10.370 13.528 1.00 93.12 85 THR A CA 1
ATOM 603 C C . THR A 1 85 ? -6.704 9.109 13.268 1.00 93.12 85 THR A C 1
ATOM 605 O O . THR A 1 85 ? -7.926 9.181 13.190 1.00 93.12 85 THR A O 1
ATOM 608 N N . LEU A 1 86 ? -6.059 7.943 13.162 1.00 93.62 86 LEU A N 1
ATOM 609 C CA . LEU A 1 86 ? -6.759 6.671 12.976 1.00 93.62 86 LEU A CA 1
ATOM 610 C C . LEU A 1 86 ? -7.601 6.295 14.200 1.00 93.62 86 LEU A C 1
ATOM 612 O O . LEU A 1 86 ? -8.742 5.864 14.043 1.00 93.62 86 LEU A O 1
ATOM 616 N N . GLN A 1 87 ? -7.073 6.490 15.409 1.00 93.44 87 GLN A N 1
ATOM 617 C CA . GLN A 1 87 ? -7.814 6.249 16.648 1.00 93.44 87 GLN A CA 1
ATOM 618 C C . GLN A 1 87 ? -9.042 7.158 16.764 1.00 93.44 87 GLN A C 1
ATOM 620 O O . GLN A 1 87 ? -10.117 6.672 17.115 1.00 93.44 87 GLN A O 1
ATOM 625 N N . ASP A 1 88 ? -8.900 8.438 16.410 1.00 94.12 88 ASP A N 1
ATOM 626 C CA . ASP A 1 88 ? -9.997 9.410 16.393 1.00 94.12 88 ASP A CA 1
ATOM 627 C C . ASP A 1 88 ? -11.080 9.038 15.349 1.00 94.12 88 ASP A C 1
ATOM 629 O O . ASP A 1 88 ? -12.263 9.275 15.585 1.00 94.12 88 ASP A O 1
ATOM 633 N N . ASP A 1 89 ? -10.710 8.370 14.244 1.00 92.56 89 ASP A N 1
ATOM 634 C CA . ASP A 1 89 ? -11.638 7.785 13.247 1.00 92.56 89 ASP A CA 1
ATOM 635 C C . ASP A 1 89 ? -12.214 6.410 13.674 1.00 92.56 89 ASP A C 1
ATOM 637 O O . ASP A 1 89 ? -12.862 5.706 12.894 1.00 92.56 89 ASP A O 1
ATOM 641 N N . GLY A 1 90 ? -11.967 5.980 14.916 1.00 93.56 90 GLY A N 1
ATOM 642 C CA . GLY A 1 90 ? -12.449 4.708 15.466 1.00 93.56 90 GLY A CA 1
ATOM 643 C C . GLY A 1 90 ? -11.677 3.471 14.989 1.00 93.56 90 GLY A C 1
ATOM 644 O O . GLY A 1 90 ? -12.116 2.338 15.207 1.00 93.56 90 GLY A O 1
ATOM 645 N N . ILE A 1 91 ? -10.523 3.652 14.344 1.00 93.81 91 ILE A N 1
ATOM 646 C CA . ILE A 1 91 ? -9.653 2.573 13.871 1.00 93.81 91 ILE A CA 1
ATOM 647 C C . ILE A 1 91 ? -8.635 2.250 14.970 1.00 93.81 91 ILE A C 1
ATOM 649 O O . ILE A 1 91 ? -7.610 2.909 15.124 1.00 93.81 91 ILE A O 1
ATOM 653 N N . THR A 1 92 ? -8.904 1.193 15.734 1.00 91.75 92 THR A N 1
ATOM 654 C CA . THR A 1 92 ? -8.069 0.775 16.878 1.00 91.75 92 THR A CA 1
ATOM 655 C C . THR A 1 92 ? -7.143 -0.403 16.579 1.00 91.75 92 THR A C 1
ATOM 657 O O . THR A 1 92 ? -6.321 -0.772 17.415 1.00 91.75 92 THR A O 1
ATOM 660 N N . LYS A 1 93 ? -7.257 -0.996 15.386 1.00 91.25 93 LYS A N 1
ATOM 661 C CA . LYS A 1 93 ? -6.397 -2.086 14.912 1.00 91.25 93 LYS A CA 1
ATOM 662 C C . LYS A 1 93 ? -6.130 -1.975 13.415 1.00 91.25 93 LYS A C 1
ATOM 664 O O . LYS A 1 93 ? -6.985 -1.492 12.668 1.00 91.25 93 LYS A O 1
ATOM 669 N N . LEU A 1 94 ? -4.987 -2.497 12.986 1.00 90.75 94 LEU A N 1
ATOM 670 C CA . LEU A 1 94 ? -4.657 -2.743 11.584 1.00 90.75 94 LEU A CA 1
ATOM 671 C C . LEU A 1 94 ? -4.618 -4.254 11.364 1.00 90.75 94 LEU A C 1
ATOM 673 O O . LEU A 1 94 ? -4.005 -4.966 12.154 1.00 90.75 94 LEU A O 1
ATOM 677 N N . ASP A 1 95 ? -5.284 -4.732 10.317 1.00 91.62 95 ASP A N 1
ATOM 678 C CA . ASP A 1 95 ? -5.286 -6.152 9.957 1.00 91.62 95 ASP A CA 1
ATOM 679 C C . ASP A 1 95 ? -4.169 -6.459 8.947 1.00 91.62 95 ASP A C 1
ATOM 681 O O . ASP A 1 95 ? -3.557 -7.521 9.001 1.00 91.62 95 ASP A O 1
ATOM 685 N N . ILE A 1 96 ? -3.885 -5.520 8.036 1.00 92.25 96 ILE A N 1
ATOM 686 C CA . ILE A 1 96 ? -2.844 -5.645 7.009 1.00 92.25 96 ILE A CA 1
ATOM 687 C C . ILE A 1 96 ? -2.047 -4.339 6.943 1.00 92.25 96 ILE A C 1
ATOM 689 O O . ILE A 1 96 ? -2.626 -3.251 6.902 1.00 92.25 96 ILE A O 1
ATOM 693 N N . VAL A 1 97 ? -0.717 -4.446 6.879 1.00 91.12 97 VAL A N 1
ATOM 694 C CA . VAL A 1 97 ? 0.187 -3.315 6.633 1.00 91.12 97 VAL A CA 1
ATOM 695 C C . VAL A 1 97 ? 1.070 -3.625 5.429 1.00 91.12 97 VAL A C 1
ATOM 697 O O . VAL A 1 97 ? 1.830 -4.588 5.442 1.00 91.12 97 VAL A O 1
ATOM 700 N N . ILE A 1 98 ? 0.997 -2.784 4.397 1.00 90.62 98 ILE A N 1
ATOM 701 C CA . ILE A 1 98 ? 1.872 -2.831 3.224 1.00 90.62 98 ILE A CA 1
ATOM 702 C C . ILE A 1 98 ? 2.880 -1.687 3.332 1.00 90.62 98 ILE A C 1
ATOM 704 O O . ILE A 1 98 ? 2.594 -0.535 2.986 1.00 90.62 98 ILE A O 1
ATOM 708 N N . ALA A 1 99 ? 4.078 -2.019 3.816 1.00 86.56 99 ALA A N 1
ATOM 709 C CA . ALA A 1 99 ? 5.211 -1.104 3.928 1.00 86.56 99 ALA A CA 1
ATOM 710 C C . ALA A 1 99 ? 5.898 -0.902 2.562 1.00 86.56 99 ALA A C 1
ATOM 712 O O . ALA A 1 99 ? 6.993 -1.395 2.317 1.00 86.56 99 ALA A O 1
ATOM 713 N N . ASN A 1 100 ? 5.222 -0.201 1.650 1.00 83.00 100 ASN A N 1
ATOM 714 C CA . ASN A 1 100 ? 5.665 0.004 0.267 1.00 83.00 100 ASN A CA 1
ATOM 715 C C . ASN A 1 100 ? 6.476 1.300 0.055 1.00 83.00 100 ASN A C 1
ATOM 717 O O . ASN A 1 100 ? 7.230 1.402 -0.911 1.00 83.00 100 ASN A O 1
ATOM 721 N N . ALA A 1 101 ? 6.315 2.317 0.908 1.00 76.50 101 ALA A N 1
ATOM 722 C CA . ALA A 1 101 ? 6.993 3.600 0.734 1.00 76.50 101 ALA A CA 1
ATOM 723 C C . ALA A 1 101 ? 8.523 3.444 0.712 1.00 76.50 101 ALA A C 1
ATOM 725 O O . ALA A 1 101 ? 9.136 3.101 1.718 1.00 76.50 101 ALA A O 1
ATOM 726 N N . ALA A 1 102 ? 9.132 3.764 -0.430 1.00 73.00 102 ALA A N 1
ATOM 727 C CA . ALA A 1 102 ? 10.577 3.777 -0.611 1.00 73.00 102 ALA A CA 1
ATOM 728 C C . ALA A 1 102 ? 11.005 4.878 -1.595 1.00 73.00 102 ALA A C 1
ATOM 730 O O . ALA A 1 102 ? 10.203 5.437 -2.356 1.00 73.00 102 ALA A O 1
ATOM 731 N N . THR A 1 103 ? 12.294 5.198 -1.585 1.00 64.38 103 THR A N 1
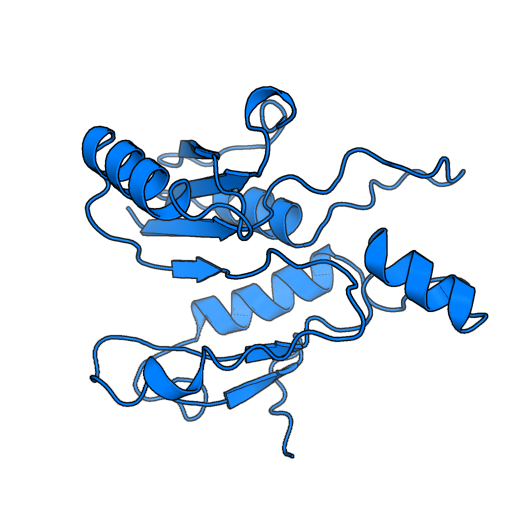ATOM 732 C CA . THR A 1 103 ? 12.954 6.048 -2.585 1.00 64.38 103 THR A CA 1
ATOM 733 C C . THR A 1 103 ? 14.267 5.405 -2.994 1.00 64.38 103 THR A C 1
ATOM 735 O O . THR A 1 103 ? 14.920 4.798 -2.152 1.00 64.38 103 THR A O 1
ATOM 738 N N . ASN A 1 104 ? 14.689 5.594 -4.245 1.00 56.59 104 ASN A N 1
ATOM 739 C CA . ASN A 1 104 ? 16.028 5.214 -4.692 1.00 56.59 104 ASN A CA 1
ATOM 740 C C . ASN A 1 104 ? 17.068 6.097 -3.980 1.00 56.59 104 ASN A C 1
ATOM 742 O O . ASN A 1 104 ? 17.413 7.174 -4.461 1.00 56.59 104 ASN A O 1
ATOM 746 N N . LYS A 1 105 ? 17.538 5.667 -2.809 1.00 52.84 105 LYS A N 1
ATOM 747 C CA . LYS A 1 105 ? 18.712 6.215 -2.126 1.00 52.84 105 LYS A CA 1
ATOM 748 C C . LYS A 1 105 ? 19.720 5.086 -1.984 1.00 52.84 105 LYS A C 1
ATOM 750 O O . LYS A 1 105 ? 19.405 4.038 -1.439 1.00 52.84 105 LYS A O 1
ATOM 755 N N . ILE A 1 106 ? 20.926 5.300 -2.493 1.00 47.59 106 ILE A N 1
ATOM 756 C CA . ILE A 1 106 ? 21.894 4.228 -2.771 1.00 47.59 106 ILE A CA 1
ATOM 757 C C . ILE A 1 106 ? 22.573 3.694 -1.482 1.00 47.59 106 ILE A C 1
ATOM 759 O O . ILE A 1 106 ? 23.328 2.736 -1.549 1.00 47.59 106 ILE A O 1
ATOM 763 N N . ASN A 1 107 ? 22.278 4.238 -0.288 1.00 40.78 107 ASN A N 1
ATOM 764 C CA . ASN A 1 107 ? 23.076 3.989 0.928 1.00 40.78 107 ASN A CA 1
ATOM 765 C C . ASN A 1 107 ? 22.291 3.682 2.225 1.00 40.78 107 ASN A C 1
ATOM 767 O O . ASN A 1 107 ? 22.856 3.825 3.307 1.00 40.78 107 ASN A O 1
ATOM 771 N N . GLU A 1 108 ? 21.026 3.256 2.180 1.00 44.25 108 GLU A N 1
ATOM 772 C CA . GLU A 1 108 ? 20.259 2.974 3.411 1.00 44.25 108 GLU A CA 1
ATOM 773 C C . GLU A 1 108 ? 19.932 1.474 3.545 1.00 44.25 108 GLU A C 1
ATOM 775 O O . GLU A 1 108 ? 19.288 0.880 2.682 1.00 44.25 108 GLU A O 1
ATOM 780 N N . ARG A 1 109 ? 20.402 0.845 4.635 1.00 41.75 109 ARG A N 1
ATOM 781 C CA . ARG A 1 109 ? 20.022 -0.523 5.029 1.00 41.75 109 ARG A CA 1
ATOM 782 C C . ARG A 1 109 ? 18.741 -0.472 5.858 1.00 41.75 109 ARG A C 1
ATOM 784 O O . ARG A 1 109 ? 18.639 0.325 6.785 1.00 41.75 109 ARG A O 1
ATOM 791 N N . VAL A 1 110 ? 17.789 -1.349 5.553 1.00 47.31 110 VAL A N 1
ATOM 792 C CA . VAL A 1 110 ? 16.539 -1.492 6.311 1.00 47.31 110 VAL A CA 1
ATOM 793 C C . VAL A 1 110 ? 16.650 -2.723 7.216 1.00 47.31 110 VAL A C 1
ATOM 795 O O . VAL A 1 110 ? 16.502 -3.845 6.746 1.00 47.31 110 VAL A O 1
ATOM 798 N N . ASP A 1 111 ? 16.887 -2.523 8.516 1.00 47.84 111 ASP A N 1
ATOM 799 C CA . ASP A 1 111 ? 17.054 -3.604 9.515 1.00 47.84 111 ASP A CA 1
ATOM 800 C C . ASP A 1 111 ? 15.754 -3.962 10.283 1.00 47.84 111 ASP A C 1
ATOM 802 O O . ASP A 1 111 ? 15.785 -4.558 11.359 1.00 47.84 111 ASP A O 1
ATOM 806 N N . ALA A 1 112 ? 14.574 -3.619 9.754 1.00 51.06 112 ALA A N 1
ATOM 807 C CA . ALA A 1 112 ? 13.320 -3.656 10.521 1.00 51.06 112 ALA A CA 1
ATOM 808 C C . ALA A 1 112 ? 12.661 -5.047 10.673 1.00 51.06 112 ALA A C 1
ATOM 810 O O . ALA A 1 112 ? 11.911 -5.266 11.621 1.00 51.06 112 ALA A O 1
ATOM 811 N N . ILE A 1 113 ? 12.916 -5.995 9.765 1.00 51.16 113 ILE A N 1
ATOM 812 C CA . ILE A 1 113 ? 12.095 -7.221 9.658 1.00 51.16 113 ILE A CA 1
ATOM 813 C C . ILE A 1 113 ? 12.459 -8.290 10.697 1.00 51.16 113 ILE A C 1
ATOM 815 O O . ILE A 1 113 ? 11.583 -9.043 11.112 1.00 51.16 113 ILE A O 1
ATOM 819 N N . LYS A 1 114 ? 13.707 -8.327 11.187 1.00 46.69 114 LYS A N 1
ATOM 820 C CA . LYS A 1 114 ? 14.132 -9.356 12.155 1.00 46.69 114 LYS A CA 1
ATOM 821 C C . LYS A 1 114 ? 13.358 -9.307 13.479 1.00 46.69 114 LYS A C 1
ATOM 823 O O . LYS A 1 114 ? 13.154 -10.342 14.079 1.00 46.69 114 LYS A O 1
ATOM 828 N N . ARG A 1 115 ? 12.888 -8.136 13.924 1.00 46.81 115 ARG A N 1
ATOM 829 C CA . ARG A 1 115 ? 12.277 -7.988 15.261 1.00 46.81 115 ARG A CA 1
ATOM 830 C C . ARG A 1 115 ? 10.797 -8.369 15.329 1.00 46.81 115 ARG A C 1
ATOM 832 O O . ARG A 1 115 ? 10.305 -8.703 16.393 1.00 46.81 115 ARG A O 1
ATOM 839 N N . ALA A 1 116 ? 10.073 -8.307 14.213 1.00 49.62 116 ALA A N 1
ATOM 840 C CA . ALA A 1 116 ? 8.616 -8.426 14.236 1.00 49.62 116 ALA A CA 1
ATOM 841 C C . ALA A 1 116 ? 8.120 -9.879 14.388 1.00 49.62 116 ALA A C 1
ATOM 843 O O . ALA A 1 116 ? 7.038 -10.097 14.927 1.00 49.62 116 ALA A O 1
ATOM 844 N N . GLY A 1 117 ? 8.900 -10.862 13.924 1.00 49.69 117 GLY A N 1
ATOM 845 C CA . GLY A 1 117 ? 8.557 -12.284 14.032 1.00 49.69 117 GLY A CA 1
ATOM 846 C C . GLY A 1 117 ? 9.087 -12.981 15.292 1.00 49.69 117 GLY A C 1
ATOM 847 O O . GLY A 1 117 ? 8.538 -14.009 15.688 1.00 49.69 117 GLY A O 1
ATOM 848 N N . ASP A 1 118 ? 10.080 -12.390 15.965 1.00 51.62 118 ASP A N 1
ATOM 849 C CA . ASP A 1 118 ? 10.707 -12.957 17.169 1.00 51.62 118 ASP A CA 1
ATOM 850 C C . ASP A 1 118 ? 9.875 -12.713 18.454 1.00 51.62 118 ASP A C 1
ATOM 852 O O . ASP A 1 118 ? 9.990 -13.473 19.416 1.00 51.62 118 ASP A O 1
ATOM 856 N N . ASP A 1 119 ? 8.976 -11.715 18.455 1.00 49.88 119 ASP A N 1
ATOM 857 C CA . ASP A 1 119 ? 8.287 -11.218 19.663 1.00 49.88 119 ASP A CA 1
ATOM 858 C C . ASP A 1 119 ? 6.821 -11.706 19.840 1.00 49.88 119 ASP A C 1
ATOM 860 O O . ASP A 1 119 ? 6.138 -11.303 20.788 1.00 49.88 119 ASP A O 1
ATOM 864 N N . GLY A 1 120 ? 6.306 -12.609 18.988 1.00 52.56 120 GLY A N 1
ATOM 865 C CA . GLY A 1 120 ? 5.076 -13.361 19.297 1.00 52.56 120 GLY A CA 1
ATOM 866 C C . GLY A 1 120 ? 4.231 -13.859 18.117 1.00 52.56 120 GLY A C 1
ATOM 867 O O . GLY A 1 120 ? 4.176 -13.265 17.047 1.00 52.56 120 GLY A O 1
ATOM 868 N N . CYS A 1 121 ? 3.468 -14.932 18.359 1.00 57.31 121 CYS A N 1
ATOM 869 C CA . CYS A 1 121 ? 2.638 -15.676 17.392 1.00 57.31 121 CYS A CA 1
ATOM 870 C C . CYS A 1 121 ? 1.431 -14.905 16.799 1.00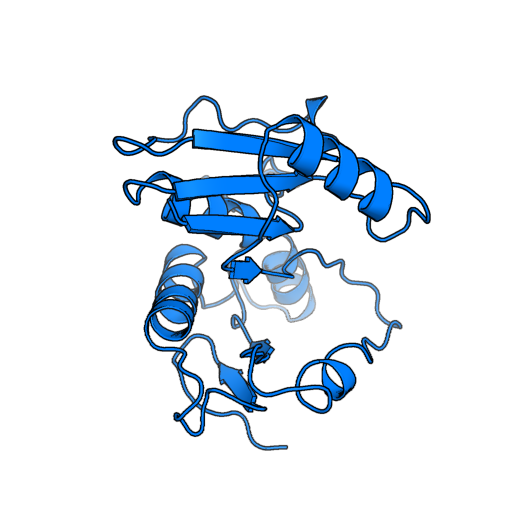 57.31 121 CYS A C 1
ATOM 872 O O . CYS A 1 121 ? 0.502 -15.521 16.262 1.00 57.31 121 CYS A O 1
ATOM 874 N N . TRP A 1 122 ? 1.372 -13.583 16.974 1.00 70.94 122 TRP A N 1
ATOM 875 C CA . TRP A 1 122 ? 0.238 -12.736 16.599 1.00 70.94 122 TRP A CA 1
ATOM 876 C C . TRP A 1 122 ? 0.436 -12.006 15.263 1.00 70.94 122 TRP A C 1
ATOM 878 O O . TRP A 1 122 ? -0.543 -11.501 14.718 1.00 70.94 122 TRP A O 1
ATOM 888 N N . LEU A 1 123 ? 1.657 -11.995 14.716 1.00 72.06 123 LEU A N 1
ATOM 889 C CA . LEU A 1 123 ? 2.006 -11.299 13.479 1.00 72.06 123 LEU A CA 1
ATOM 890 C C . LEU A 1 123 ? 2.582 -12.266 12.434 1.00 72.06 123 LEU A C 1
ATOM 892 O O . LEU A 1 123 ? 3.444 -13.084 12.739 1.00 72.06 123 LEU A O 1
ATOM 896 N N . THR A 1 124 ? 2.130 -12.134 11.186 1.00 75.44 124 THR A N 1
ATOM 897 C CA . THR A 1 124 ? 2.773 -12.742 10.013 1.00 75.44 124 THR A CA 1
ATOM 898 C C . THR A 1 124 ? 3.467 -11.637 9.226 1.00 75.44 124 THR A C 1
ATOM 900 O O . THR A 1 124 ? 2.823 -10.667 8.830 1.00 75.44 124 THR A O 1
ATOM 903 N N . ALA A 1 125 ? 4.773 -11.783 9.003 1.00 78.31 125 ALA A N 1
ATOM 904 C CA . ALA A 1 125 ? 5.585 -10.819 8.272 1.00 78.31 125 ALA A CA 1
ATOM 905 C C . ALA A 1 125 ? 6.483 -11.531 7.253 1.00 78.31 125 ALA A C 1
ATOM 907 O O . ALA A 1 125 ? 7.128 -12.532 7.555 1.00 78.31 125 ALA A O 1
ATOM 908 N N . PHE A 1 126 ? 6.537 -10.995 6.038 1.00 78.12 126 PHE A N 1
ATOM 909 C CA . PHE A 1 126 ? 7.404 -11.483 4.972 1.00 78.12 126 PHE A CA 1
ATOM 910 C C . PHE A 1 126 ? 7.814 -10.328 4.058 1.00 78.12 126 PHE A C 1
ATOM 912 O O . PHE A 1 126 ? 7.168 -9.280 4.014 1.00 78.12 126 PHE A O 1
ATOM 919 N N . VAL A 1 127 ? 8.919 -10.519 3.345 1.00 84.38 127 VAL A N 1
ATOM 920 C CA . VAL A 1 127 ? 9.467 -9.558 2.387 1.00 84.38 127 VAL A CA 1
ATOM 921 C C . VAL A 1 127 ? 9.091 -10.011 0.992 1.00 84.38 127 VAL A C 1
ATOM 923 O O . VAL A 1 127 ? 9.199 -11.198 0.685 1.00 84.38 127 VAL A O 1
ATOM 926 N N . VAL A 1 128 ? 8.697 -9.073 0.133 1.00 87.00 128 VAL A N 1
ATOM 927 C CA . VAL A 1 128 ? 8.417 -9.380 -1.268 1.00 87.00 128 VAL A CA 1
ATOM 928 C C . VAL A 1 128 ? 9.276 -8.536 -2.197 1.00 87.00 128 VAL A C 1
ATOM 930 O O . VAL A 1 128 ? 9.233 -7.312 -2.132 1.00 87.00 128 VAL A O 1
ATOM 933 N N . ASP A 1 129 ? 10.024 -9.198 -3.078 1.00 89.94 129 ASP A N 1
ATOM 934 C CA . ASP A 1 129 ? 10.567 -8.625 -4.306 1.00 89.94 129 ASP A CA 1
ATOM 935 C C . ASP A 1 129 ? 9.412 -8.473 -5.307 1.00 89.94 129 ASP A C 1
ATOM 937 O O . ASP A 1 129 ? 8.902 -9.476 -5.830 1.00 89.94 129 ASP A O 1
ATOM 941 N N . PRO A 1 130 ? 8.968 -7.238 -5.591 1.00 87.62 130 PRO A N 1
ATOM 942 C CA . PRO A 1 130 ? 7.829 -7.009 -6.461 1.00 87.62 130 PRO A CA 1
ATOM 943 C C . PRO A 1 130 ? 8.196 -7.198 -7.950 1.00 87.62 130 PRO A C 1
ATOM 945 O O . PRO A 1 130 ? 7.321 -7.152 -8.813 1.00 87.62 130 PRO A O 1
ATOM 948 N N . GLY A 1 131 ? 9.473 -7.457 -8.256 1.00 89.38 131 GLY A N 1
ATOM 949 C CA . GLY A 1 131 ? 10.014 -7.575 -9.602 1.00 89.38 131 GLY A CA 1
ATOM 950 C C . GLY A 1 131 ? 10.434 -6.230 -10.197 1.00 89.38 131 GLY A C 1
ATOM 951 O O . GLY A 1 131 ? 10.311 -5.168 -9.585 1.00 89.38 131 GLY A O 1
ATOM 952 N N . PHE A 1 132 ? 10.927 -6.274 -11.439 1.00 88.12 132 PHE A N 1
ATOM 953 C CA . PHE A 1 132 ? 11.318 -5.076 -12.177 1.00 88.12 132 PHE A CA 1
ATOM 954 C C . PHE A 1 132 ? 10.109 -4.493 -12.919 1.00 88.12 132 PHE A C 1
ATOM 956 O O . PHE A 1 132 ? 9.757 -4.945 -14.012 1.00 88.12 132 PHE A O 1
ATOM 963 N N . ILE A 1 133 ? 9.436 -3.539 -12.271 1.00 87.88 133 ILE A N 1
ATOM 964 C CA . ILE A 1 133 ? 8.085 -3.096 -12.640 1.00 87.88 133 ILE A CA 1
ATOM 965 C C . ILE A 1 133 ? 8.085 -1.780 -13.408 1.00 87.88 133 ILE A C 1
ATOM 967 O O . ILE A 1 133 ? 8.812 -0.856 -13.054 1.00 87.88 133 ILE A O 1
ATOM 971 N N . GLN A 1 134 ? 7.194 -1.667 -14.394 1.00 86.12 134 GLN A N 1
ATOM 972 C CA . GLN A 1 134 ? 6.897 -0.447 -15.146 1.00 86.12 134 GLN A CA 1
ATOM 973 C C . GLN A 1 134 ? 6.273 0.622 -14.236 1.00 86.12 134 GLN A C 1
ATOM 975 O O . GLN A 1 134 ? 5.061 0.761 -14.125 1.00 86.12 134 GLN A O 1
ATOM 980 N N . THR A 1 135 ? 7.135 1.355 -13.543 1.00 81.88 135 THR A N 1
ATOM 981 C CA . THR A 1 135 ? 6.853 2.525 -12.700 1.00 81.88 135 THR A CA 1
ATOM 982 C C . THR A 1 135 ? 7.917 3.575 -12.999 1.00 81.88 135 THR A C 1
ATOM 984 O O . THR A 1 135 ? 8.951 3.222 -13.560 1.00 81.88 135 THR A O 1
ATOM 987 N N . ASP A 1 136 ? 7.751 4.819 -12.545 1.00 78.81 136 ASP A N 1
ATOM 988 C CA . ASP A 1 136 ? 8.807 5.839 -12.670 1.00 78.81 136 ASP A CA 1
ATOM 989 C C . ASP A 1 136 ? 10.159 5.343 -12.121 1.00 78.81 136 ASP A C 1
ATOM 991 O O . ASP A 1 136 ? 11.201 5.511 -12.747 1.00 78.81 136 ASP A O 1
ATOM 995 N N . MET A 1 137 ? 10.148 4.664 -10.964 1.00 78.62 137 MET A N 1
ATOM 996 C CA . MET A 1 137 ? 11.367 4.109 -10.359 1.00 78.62 137 MET A CA 1
ATOM 997 C C . MET A 1 137 ? 11.969 2.977 -11.191 1.00 78.62 137 MET A C 1
ATOM 999 O O . MET A 1 137 ? 13.190 2.896 -11.315 1.00 78.62 137 MET A O 1
ATOM 1003 N N . GLY A 1 138 ? 11.128 2.105 -11.747 1.00 82.19 138 GLY A N 1
ATOM 1004 C CA . GLY A 1 138 ? 11.592 1.041 -12.626 1.00 82.19 138 GLY A CA 1
ATOM 1005 C C . GLY A 1 138 ? 12.136 1.583 -13.943 1.00 82.19 138 GLY A C 1
ATOM 1006 O O . GLY A 1 138 ? 13.178 1.123 -14.391 1.00 82.19 138 GLY A O 1
ATOM 1007 N N . GLN A 1 139 ? 11.494 2.594 -14.530 1.00 83.19 139 GLN A N 1
ATOM 1008 C CA . GLN A 1 139 ? 11.941 3.188 -15.787 1.00 83.19 139 GLN A CA 1
ATOM 1009 C C . GLN A 1 139 ? 13.294 3.884 -15.627 1.00 83.19 139 GLN A C 1
ATOM 1011 O O . GLN A 1 139 ? 14.181 3.642 -16.431 1.00 83.19 139 GLN A O 1
ATOM 1016 N N . VAL A 1 140 ? 13.514 4.621 -14.529 1.00 80.88 140 VAL A N 1
ATOM 1017 C CA . VAL A 1 140 ? 14.844 5.179 -14.207 1.00 80.88 140 VAL A CA 1
ATOM 1018 C C . VAL A 1 140 ? 15.917 4.083 -14.157 1.00 80.88 140 VAL A C 1
ATOM 1020 O O . VAL A 1 140 ? 17.030 4.275 -14.642 1.00 80.88 140 VAL A O 1
ATOM 1023 N N . GLY A 1 141 ? 15.592 2.919 -13.587 1.00 81.44 141 GLY A N 1
ATOM 1024 C CA . GLY A 1 141 ? 16.488 1.762 -13.602 1.00 81.44 141 GLY A CA 1
ATOM 1025 C C . GLY A 1 141 ? 16.687 1.169 -15.002 1.00 81.44 141 GLY A C 1
ATOM 1026 O O . GLY A 1 141 ? 17.791 0.746 -15.330 1.00 81.44 141 GLY A O 1
ATOM 1027 N N . ALA A 1 142 ? 15.640 1.143 -15.829 1.00 84.00 142 ALA A N 1
ATOM 1028 C CA . ALA A 1 142 ? 15.684 0.598 -17.185 1.00 84.00 142 ALA A CA 1
ATOM 1029 C C . ALA A 1 142 ? 16.558 1.467 -18.092 1.00 84.00 142 ALA A C 1
ATOM 1031 O O . ALA A 1 142 ? 17.468 0.942 -18.731 1.00 84.00 142 ALA A O 1
ATOM 1032 N N . ASP A 1 143 ? 16.376 2.785 -18.028 1.00 82.88 143 ASP A N 1
ATOM 1033 C CA . ASP A 1 143 ? 17.172 3.770 -18.757 1.00 82.88 143 ASP A CA 1
ATOM 1034 C C . ASP A 1 143 ? 18.660 3.660 -18.386 1.00 82.88 143 ASP A C 1
ATOM 1036 O O . ASP A 1 143 ? 19.524 3.649 -19.262 1.00 82.88 143 ASP A O 1
ATOM 1040 N N . PHE A 1 144 ? 18.970 3.499 -17.091 1.00 81.12 144 PHE A N 1
ATOM 1041 C CA . PHE A 1 144 ? 20.344 3.301 -16.616 1.00 81.12 144 PHE A CA 1
ATOM 1042 C C . PHE A 1 144 ? 20.988 2.015 -17.159 1.00 81.12 144 PHE A C 1
ATOM 1044 O O . PHE A 1 144 ? 22.183 1.993 -17.447 1.00 81.12 144 PHE A O 1
ATOM 1051 N N . LEU A 1 145 ? 20.207 0.943 -17.305 1.00 84.00 145 LEU A N 1
ATOM 1052 C CA . LEU A 1 145 ? 20.670 -0.354 -17.807 1.00 84.00 145 LEU A CA 1
ATOM 1053 C C . LEU A 1 145 ? 20.584 -0.484 -19.340 1.00 84.00 145 LEU A C 1
ATOM 1055 O O . LEU A 1 145 ? 20.957 -1.528 -19.873 1.00 84.00 145 LEU A O 1
ATOM 1059 N N . GLY A 1 146 ? 20.093 0.537 -20.051 1.00 88.81 146 GLY A N 1
ATOM 1060 C CA . GLY A 1 146 ? 19.876 0.489 -21.501 1.00 88.81 146 GLY A CA 1
ATOM 1061 C C . GLY A 1 146 ? 18.745 -0.455 -21.932 1.00 88.81 146 GLY A C 1
ATOM 1062 O O . GLY A 1 146 ? 18.780 -0.999 -23.033 1.00 88.81 146 GLY A O 1
ATOM 1063 N N . ILE A 1 147 ? 17.761 -0.683 -21.061 1.00 86.50 147 ILE A N 1
ATOM 1064 C CA . ILE A 1 147 ? 16.582 -1.519 -21.308 1.00 86.50 147 ILE A CA 1
ATOM 1065 C C . ILE A 1 147 ? 15.407 -0.598 -21.661 1.00 86.50 147 ILE A C 1
ATOM 1067 O O . ILE A 1 147 ? 15.164 0.370 -20.952 1.00 86.50 147 ILE A O 1
ATOM 1071 N N . GLU A 1 148 ? 14.646 -0.912 -22.718 1.00 86.38 148 GLU A N 1
ATOM 1072 C CA . GLU A 1 148 ? 13.522 -0.072 -23.185 1.00 86.38 148 GLU A CA 1
ATOM 1073 C C . GLU A 1 148 ? 12.492 0.202 -22.077 1.00 86.38 148 GLU A C 1
ATOM 1075 O O . GLU A 1 148 ? 12.069 1.337 -21.869 1.00 86.38 148 GLU A O 1
ATOM 1080 N N . LYS A 1 149 ? 12.082 -0.847 -21.359 1.00 85.19 149 LYS A N 1
ATOM 1081 C CA . LYS A 1 149 ? 11.122 -0.762 -20.257 1.00 85.19 149 LYS A CA 1
ATOM 1082 C C . LYS A 1 149 ? 11.253 -1.957 -19.319 1.00 85.19 149 LYS A C 1
ATOM 1084 O O . LYS A 1 149 ? 11.623 -3.048 -19.768 1.00 85.19 149 LYS A O 1
ATOM 1089 N N . PRO A 1 150 ? 10.899 -1.804 -18.036 1.00 86.25 150 PRO A N 1
ATOM 1090 C CA . PRO A 1 150 ? 10.822 -2.936 -17.127 1.00 86.25 150 PRO A CA 1
ATOM 1091 C C . PRO A 1 150 ? 9.841 -4.017 -17.635 1.00 86.25 150 PRO A C 1
ATOM 1093 O O . PRO A 1 150 ? 8.805 -3.691 -18.220 1.00 86.25 150 PRO A O 1
ATOM 1096 N N . PRO A 1 151 ? 10.119 -5.313 -17.418 1.00 87.50 151 PRO A N 1
ATOM 1097 C CA . PRO A 1 151 ? 9.311 -6.398 -17.974 1.00 87.50 151 PRO A CA 1
ATOM 1098 C C . PRO A 1 151 ? 7.993 -6.665 -17.228 1.00 87.50 151 PRO A C 1
ATOM 1100 O O . PRO A 1 151 ? 7.111 -7.307 -17.792 1.00 87.50 151 PRO A O 1
ATOM 1103 N N . VAL A 1 152 ? 7.838 -6.219 -15.975 1.00 87.19 152 VAL A N 1
ATOM 1104 C CA . VAL A 1 152 ? 6.661 -6.538 -15.145 1.00 87.19 152 VAL A CA 1
ATOM 1105 C C . VAL A 1 152 ? 5.674 -5.370 -15.128 1.00 87.19 152 VAL A C 1
ATOM 1107 O O . VAL A 1 152 ? 6.057 -4.225 -14.896 1.00 87.19 152 VAL A O 1
ATOM 1110 N N . LEU A 1 153 ? 4.383 -5.641 -15.329 1.00 87.19 153 LEU A N 1
ATOM 1111 C CA . LEU A 1 153 ? 3.337 -4.626 -15.182 1.00 87.19 153 LEU A CA 1
ATOM 1112 C C . LEU A 1 153 ? 2.934 -4.467 -13.713 1.00 87.19 153 LEU A C 1
ATOM 1114 O O . LEU A 1 153 ? 2.883 -5.436 -12.956 1.00 87.19 153 LEU A O 1
ATOM 1118 N N . VAL A 1 154 ? 2.545 -3.251 -13.326 1.00 85.81 154 VAL A N 1
ATOM 1119 C CA . VAL A 1 154 ? 2.067 -2.938 -11.964 1.00 85.81 154 VAL A CA 1
ATOM 1120 C C . VAL A 1 154 ? 0.912 -3.849 -11.556 1.00 85.81 154 VAL A C 1
ATOM 1122 O O . VAL A 1 154 ? 0.927 -4.410 -10.464 1.00 85.81 154 VAL A O 1
ATOM 1125 N N . LYS A 1 155 ? -0.064 -4.052 -12.451 1.00 84.62 155 LYS A N 1
ATOM 1126 C CA . LYS A 1 155 ? -1.231 -4.912 -12.194 1.00 84.62 155 LYS A CA 1
ATOM 1127 C C . LYS A 1 155 ? -0.845 -6.362 -11.876 1.00 84.62 155 LYS A C 1
ATOM 1129 O O . LYS A 1 155 ? -1.485 -6.981 -11.031 1.00 84.62 155 LYS A O 1
ATOM 1134 N N . ASP A 1 156 ? 0.201 -6.884 -12.517 1.00 87.69 156 ASP A N 1
ATOM 1135 C CA . ASP A 1 156 ? 0.613 -8.282 -12.375 1.00 87.69 156 ASP A CA 1
ATOM 1136 C C . ASP A 1 156 ? 1.375 -8.474 -11.060 1.00 87.69 156 ASP A C 1
ATOM 1138 O O . ASP A 1 156 ? 1.100 -9.418 -10.316 1.00 87.69 156 ASP A O 1
ATOM 1142 N N . ALA A 1 157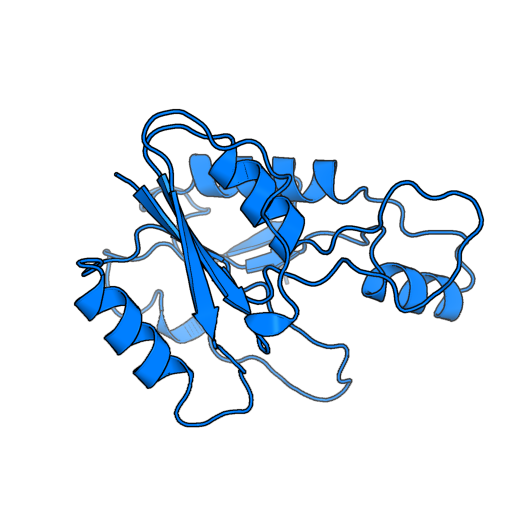 ? 2.253 -7.523 -10.720 1.00 89.81 157 ALA A N 1
ATOM 1143 C CA . ALA A 1 157 ? 2.927 -7.488 -9.426 1.00 89.81 157 ALA A CA 1
ATOM 1144 C C . ALA A 1 157 ? 1.929 -7.352 -8.266 1.00 89.81 157 ALA A C 1
ATOM 1146 O O . ALA A 1 157 ? 1.968 -8.145 -7.326 1.00 89.81 157 ALA A O 1
ATOM 1147 N N . VAL A 1 158 ? 0.988 -6.403 -8.351 1.00 90.44 158 VAL A N 1
ATOM 1148 C CA . VAL A 1 158 ? -0.064 -6.214 -7.339 1.00 90.44 158 VAL A CA 1
ATOM 1149 C C . VAL A 1 158 ? -0.895 -7.486 -7.181 1.00 90.44 158 VAL A C 1
ATOM 1151 O O . VAL A 1 158 ? -1.081 -7.953 -6.060 1.00 90.44 158 VAL A O 1
ATOM 1154 N N . ALA A 1 159 ? -1.354 -8.094 -8.279 1.00 89.75 159 ALA A N 1
ATOM 1155 C CA . ALA A 1 159 ? -2.146 -9.319 -8.221 1.00 89.75 159 ALA A CA 1
ATOM 1156 C C . ALA A 1 159 ? -1.375 -10.495 -7.599 1.00 89.75 159 ALA A C 1
ATOM 1158 O O . ALA A 1 159 ? -1.943 -11.248 -6.807 1.00 89.75 159 ALA A O 1
ATOM 1159 N N . GLY A 1 160 ? -0.094 -10.658 -7.939 1.00 90.69 160 GLY A N 1
ATOM 1160 C CA . GLY A 1 160 ? 0.769 -11.688 -7.360 1.00 90.69 160 GLY A CA 1
ATOM 1161 C C . GLY A 1 160 ? 0.976 -11.503 -5.855 1.00 90.69 160 GLY A C 1
ATOM 1162 O O . GLY A 1 160 ? 0.771 -12.432 -5.075 1.00 90.69 160 GLY A O 1
ATOM 1163 N N . ILE A 1 161 ? 1.264 -10.271 -5.431 1.00 91.56 161 ILE A N 1
ATOM 1164 C CA . ILE A 1 161 ? 1.463 -9.927 -4.018 1.00 91.56 161 ILE A CA 1
ATOM 1165 C C . ILE A 1 161 ? 0.181 -10.114 -3.212 1.00 91.56 161 ILE A C 1
ATOM 1167 O O . ILE A 1 161 ? 0.215 -10.707 -2.137 1.00 91.56 161 ILE A O 1
ATOM 1171 N N . LEU A 1 162 ? -0.964 -9.678 -3.738 1.00 91.75 162 LEU A N 1
ATOM 1172 C CA . LEU A 1 162 ? -2.242 -9.856 -3.054 1.00 91.75 162 LEU A CA 1
ATOM 1173 C C . LEU A 1 162 ? -2.615 -11.329 -2.892 1.00 91.75 162 LEU A C 1
ATOM 1175 O O . LEU A 1 162 ? -3.130 -11.691 -1.844 1.00 91.75 162 LEU A O 1
ATOM 1179 N N . LYS A 1 163 ? -2.287 -12.199 -3.857 1.00 91.12 163 LYS A N 1
ATOM 1180 C CA . LYS A 1 163 ? -2.469 -13.651 -3.682 1.00 91.12 163 LYS A CA 1
ATOM 1181 C C . LYS A 1 163 ? -1.658 -14.195 -2.508 1.00 91.12 163 LYS A C 1
ATOM 1183 O O . LYS A 1 163 ? -2.144 -15.090 -1.824 1.00 91.12 163 LYS A O 1
ATOM 1188 N N . MET A 1 164 ? -0.450 -13.680 -2.282 1.00 87.81 164 MET A N 1
ATOM 1189 C CA . MET A 1 164 ? 0.359 -14.059 -1.121 1.00 87.81 164 MET A CA 1
ATOM 1190 C C . MET A 1 164 ? -0.250 -13.520 0.172 1.00 87.81 164 MET A C 1
ATOM 1192 O O . MET A 1 164 ? -0.426 -14.281 1.113 1.00 87.81 164 MET A O 1
ATOM 1196 N N . VAL A 1 165 ? -0.658 -12.247 0.200 1.00 88.62 165 VAL A N 1
ATOM 1197 C CA . VAL A 1 165 ? -1.340 -11.645 1.361 1.00 88.62 165 VAL A CA 1
ATOM 1198 C C . VAL A 1 165 ? -2.620 -12.409 1.719 1.00 88.62 165 VAL A C 1
ATOM 1200 O O . VAL A 1 165 ? -2.851 -12.688 2.890 1.00 88.62 165 VAL A O 1
ATOM 1203 N N . ASP A 1 166 ? -3.418 -12.803 0.725 1.00 89.50 166 ASP A N 1
ATOM 1204 C CA . ASP A 1 166 ? -4.678 -13.530 0.919 1.00 89.50 166 ASP A CA 1
ATOM 1205 C C . ASP A 1 166 ? -4.459 -14.979 1.412 1.00 89.50 166 ASP A C 1
ATOM 1207 O O . ASP A 1 166 ? -5.350 -15.567 2.026 1.00 89.50 166 ASP A O 1
ATOM 1211 N N . ARG A 1 167 ? -3.286 -15.572 1.142 1.00 83.56 167 ARG A N 1
ATOM 1212 C CA . ARG A 1 167 ? -2.908 -16.934 1.572 1.00 83.56 167 ARG A CA 1
ATOM 1213 C C . ARG A 1 167 ? -2.092 -16.967 2.860 1.00 83.56 167 ARG A C 1
ATOM 1215 O O . ARG A 1 167 ? -2.018 -18.020 3.497 1.00 83.56 167 ARG A O 1
ATOM 1222 N N . ALA A 1 168 ? -1.477 -15.846 3.223 1.00 77.31 168 ALA A N 1
ATOM 1223 C CA . ALA A 1 168 ? -0.582 -15.747 4.357 1.00 77.31 168 ALA A CA 1
ATOM 1224 C C . ALA A 1 168 ? -1.291 -16.209 5.632 1.00 77.31 168 ALA A C 1
ATOM 1226 O O . ALA A 1 168 ? -2.336 -15.692 6.029 1.00 77.31 168 ALA A O 1
ATOM 1227 N N . SER A 1 169 ? -0.714 -17.208 6.290 1.00 71.38 169 SER A N 1
ATOM 1228 C C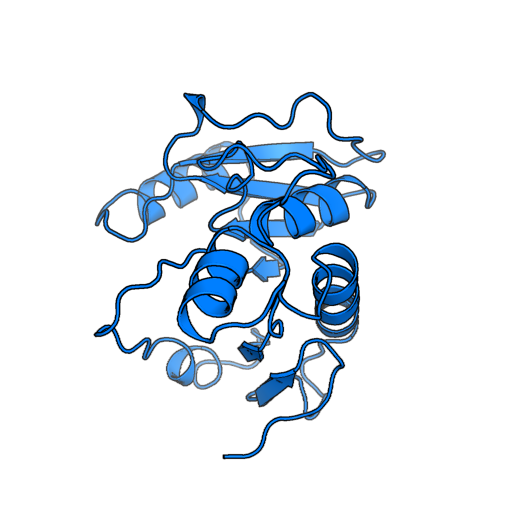A . SER A 1 169 ? -1.228 -17.715 7.555 1.00 71.38 169 SER A CA 1
ATOM 1229 C C . SER A 1 169 ? -0.085 -18.121 8.469 1.00 71.38 169 SER A C 1
ATOM 1231 O O . SER A 1 169 ? 0.966 -18.567 8.009 1.00 71.38 169 SER A O 1
ATOM 1233 N N . ARG A 1 170 ? -0.325 -18.034 9.779 1.00 62.91 170 ARG A N 1
ATOM 1234 C CA . ARG A 1 170 ? 0.648 -18.311 10.852 1.00 62.91 170 ARG A CA 1
ATOM 1235 C C . ARG A 1 170 ? 1.321 -19.691 10.785 1.00 62.91 170 ARG A C 1
ATOM 1237 O O . ARG A 1 170 ? 2.323 -19.901 11.454 1.00 62.91 170 ARG A O 1
ATOM 1244 N N . THR A 1 171 ? 0.756 -20.637 10.036 1.00 55.62 171 THR A N 1
ATOM 1245 C CA . THR A 1 171 ? 1.181 -22.047 9.974 1.00 55.62 171 THR A CA 1
ATOM 1246 C C . THR A 1 171 ? 1.820 -22.443 8.643 1.00 55.62 171 THR A C 1
ATOM 1248 O O . THR A 1 171 ? 2.182 -23.601 8.468 1.00 55.62 171 THR A O 1
ATOM 1251 N N . THR A 1 172 ? 1.923 -21.521 7.687 1.00 54.81 172 THR A N 1
ATOM 1252 C CA . THR A 1 172 ? 2.598 -21.776 6.404 1.00 54.81 172 THR A CA 1
ATOM 1253 C C . THR A 1 172 ? 4.099 -21.516 6.538 1.00 54.81 172 THR A C 1
ATOM 1255 O O . THR A 1 172 ? 4.500 -20.643 7.304 1.00 54.81 172 THR A O 1
ATOM 1258 N N . GLU A 1 173 ? 4.942 -22.221 5.774 1.00 51.09 173 GLU A N 1
ATOM 1259 C CA . GLU A 1 173 ? 6.388 -21.918 5.667 1.00 51.09 173 GLU A CA 1
ATOM 1260 C C . GLU A 1 173 ? 6.657 -20.477 5.174 1.00 51.09 173 GLU A C 1
ATOM 1262 O O . GLU A 1 173 ? 7.741 -19.920 5.369 1.00 51.09 173 GLU A O 1
ATOM 1267 N N . GLU A 1 174 ? 5.643 -19.865 4.555 1.00 49.94 174 GLU A N 1
ATOM 1268 C CA . GLU A 1 174 ? 5.563 -18.465 4.127 1.00 49.94 174 GLU A CA 1
ATOM 1269 C C . GLU A 1 174 ? 5.277 -17.488 5.284 1.00 49.94 174 GLU A C 1
ATOM 1271 O O . GLU A 1 174 ? 5.603 -16.306 5.205 1.00 49.94 174 GLU A O 1
ATOM 1276 N N . GLY A 1 175 ? 4.683 -17.978 6.374 1.00 48.28 175 GLY A N 1
ATOM 1277 C CA . GLY A 1 175 ? 3.966 -17.187 7.370 1.00 48.28 175 GLY A CA 1
ATOM 1278 C C . GLY A 1 175 ? 4.757 -16.693 8.575 1.00 48.28 175 GLY A C 1
ATOM 1279 O O . GLY A 1 175 ? 4.155 -16.109 9.477 1.00 48.28 175 GLY A O 1
ATOM 1280 N N . THR A 1 176 ? 6.066 -16.925 8.628 1.00 53.94 176 THR A N 1
ATOM 1281 C CA . THR A 1 176 ? 6.878 -16.521 9.787 1.00 53.94 176 THR A CA 1
ATOM 1282 C C . THR A 1 176 ? 8.087 -15.687 9.390 1.00 53.94 176 THR A C 1
ATOM 1284 O O . THR A 1 176 ? 8.237 -14.595 9.920 1.00 53.94 176 THR A O 1
ATOM 1287 N N . HIS A 1 177 ? 8.918 -16.129 8.441 1.00 61.59 177 HIS A N 1
ATOM 1288 C CA . HIS A 1 177 ? 10.099 -15.373 8.004 1.00 61.59 177 HIS A CA 1
ATOM 1289 C C . HIS A 1 177 ? 10.488 -15.823 6.590 1.00 61.59 177 HIS A C 1
ATOM 1291 O O . HIS A 1 177 ? 10.986 -16.939 6.397 1.00 61.59 177 HIS A O 1
ATOM 1297 N N . GLY A 1 178 ? 10.261 -14.989 5.578 1.00 72.19 178 GLY A N 1
ATOM 1298 C CA . GLY A 1 178 ? 10.623 -15.345 4.209 1.00 72.19 178 GLY A CA 1
ATOM 1299 C C . GLY A 1 178 ? 10.755 -14.147 3.286 1.00 72.19 178 GLY A C 1
ATOM 1300 O O . GLY A 1 178 ? 10.158 -13.095 3.511 1.00 72.19 178 GLY A O 1
ATOM 1301 N N . PHE A 1 179 ? 11.576 -14.329 2.259 1.00 83.75 179 PHE A N 1
ATOM 1302 C CA . PHE A 1 179 ? 11.730 -13.402 1.153 1.00 83.75 179 PHE A CA 1
ATOM 1303 C C . PHE A 1 179 ? 11.180 -14.083 -0.094 1.00 83.75 179 PHE A C 1
ATOM 1305 O O . PHE A 1 179 ? 11.607 -15.187 -0.427 1.00 83.75 179 PHE A O 1
ATOM 1312 N N . PHE A 1 180 ? 10.201 -13.464 -0.742 1.00 87.06 180 PHE A N 1
ATOM 1313 C CA . PHE A 1 180 ? 9.471 -14.045 -1.864 1.00 87.06 180 PHE A CA 1
ATOM 1314 C C . PHE A 1 180 ? 9.514 -13.121 -3.066 1.00 87.06 180 PHE A C 1
ATOM 1316 O O . PHE A 1 180 ? 9.572 -11.907 -2.921 1.00 87.06 180 PHE A O 1
ATOM 1323 N N . ARG A 1 181 ? 9.436 -13.677 -4.266 1.00 90.69 181 ARG A N 1
ATOM 1324 C CA . ARG A 1 181 ? 9.126 -12.915 -5.474 1.00 90.69 181 ARG A CA 1
ATOM 1325 C C . ARG A 1 181 ? 7.615 -12.691 -5.556 1.00 90.69 181 ARG A C 1
ATOM 1327 O O . ARG A 1 181 ? 6.850 -13.493 -5.028 1.00 90.69 181 ARG A O 1
ATOM 1334 N N . TYR A 1 182 ? 7.160 -11.669 -6.282 1.00 89.62 182 TYR A N 1
ATOM 1335 C CA . TYR A 1 182 ? 5.727 -11.417 -6.531 1.00 89.62 182 TYR A CA 1
ATOM 1336 C C . TYR A 1 182 ? 4.959 -12.629 -7.102 1.00 89.62 182 TYR A C 1
ATOM 1338 O O . TYR A 1 182 ? 3.735 -12.679 -7.014 1.00 89.62 182 TYR A O 1
ATOM 1346 N N . THR A 1 183 ? 5.663 -13.606 -7.679 1.00 90.94 183 THR A N 1
ATOM 1347 C CA . THR A 1 183 ? 5.118 -14.870 -8.194 1.00 90.94 183 THR A CA 1
ATOM 1348 C C . THR A 1 183 ? 4.811 -15.909 -7.106 1.00 90.94 183 THR A C 1
ATOM 1350 O O . THR A 1 183 ? 4.144 -16.897 -7.403 1.00 90.94 183 THR A O 1
ATOM 1353 N N . GLY A 1 184 ? 5.261 -15.701 -5.864 1.00 87.00 184 GLY A N 1
ATOM 1354 C CA . GLY A 1 184 ? 5.154 -16.659 -4.755 1.00 87.00 184 GLY A CA 1
ATOM 1355 C C . GLY A 1 184 ? 6.398 -17.525 -4.547 1.00 87.00 184 GLY A C 1
ATOM 1356 O O . GLY A 1 184 ? 6.467 -18.284 -3.588 1.00 87.00 184 GLY A O 1
ATOM 1357 N N . GLU A 1 185 ? 7.402 -17.416 -5.417 1.00 89.12 185 GLU A N 1
ATOM 1358 C CA . GLU A 1 185 ? 8.645 -18.181 -5.290 1.00 89.12 185 GLU A CA 1
ATOM 1359 C C . GLU A 1 185 ? 9.503 -17.652 -4.135 1.00 89.12 185 GLU A C 1
ATOM 1361 O O . GLU A 1 185 ? 9.770 -16.452 -4.054 1.00 89.12 185 GLU A O 1
ATOM 1366 N N . ARG A 1 186 ? 9.975 -18.543 -3.255 1.00 85.19 186 ARG A N 1
ATOM 1367 C CA . ARG A 1 186 ? 10.900 -18.183 -2.173 1.00 85.19 186 ARG A CA 1
ATOM 1368 C C . ARG A 1 186 ? 12.288 -17.884 -2.740 1.00 85.19 186 ARG A C 1
ATOM 1370 O O . ARG A 1 186 ? 12.873 -18.711 -3.434 1.00 85.19 186 ARG A O 1
ATOM 1377 N N . ILE A 1 187 ? 12.834 -16.728 -2.386 1.00 82.31 187 ILE A N 1
ATOM 1378 C CA . ILE A 1 187 ? 14.200 -16.317 -2.699 1.00 82.31 187 ILE A CA 1
ATOM 1379 C C . ILE A 1 187 ? 15.097 -16.785 -1.549 1.00 82.31 187 ILE A C 1
ATOM 1381 O O . ILE A 1 187 ? 14.950 -16.332 -0.413 1.00 82.31 187 ILE A O 1
ATOM 1385 N N . MET A 1 188 ? 16.007 -17.717 -1.837 1.00 77.62 188 MET A N 1
ATOM 1386 C CA . MET A 1 188 ? 17.030 -18.160 -0.887 1.00 77.62 188 MET A CA 1
ATOM 1387 C C . MET A 1 188 ? 18.295 -17.315 -1.062 1.00 77.62 188 MET A C 1
ATOM 1389 O O . MET A 1 188 ? 18.693 -17.039 -2.194 1.00 77.62 188 MET A O 1
ATOM 1393 N N . PHE A 1 189 ? 18.906 -16.907 0.048 1.00 61.25 189 PHE A N 1
ATOM 1394 C CA . PHE A 1 189 ? 20.178 -16.188 0.106 1.00 61.25 189 PHE A CA 1
ATOM 1395 C C . PHE A 1 189 ? 21.092 -16.822 1.151 1.00 61.25 189 PHE A C 1
ATOM 1397 O O . PHE A 1 189 ? 20.553 -17.394 2.128 1.00 61.25 189 PHE A O 1
#